Protein AF-A0A2V1KB84-F1 (afdb_monomer_lite)

Secondary structure (DSSP, 8-state):
--HHHHHHHHHHHHHTTTTEEEHHHHHHTT--HHHHHHHHHTTSEEEEETTEEEETTSPP-TTHHHHHHHHHHSTTS-HHHHHTTTTTS-EE-HHHHHHHTT-SS---S-EEEEESS-----STTEEEEE----TTTEEEETTEEEE-HHHHHHHHHHHH--HHHHHHHHHHHHHHS---HHHHHHHHGGGGGGGTS-TT-HHHHHHHHHHHTT-SHHHHHHHHHH-HHHHHHHHHHHHHHHHTSPPPHHHHHHHHHS---TTTHHHHHHHHHHHHHHHHHHHHHHHHHHHHHTT-HHHHHHHT-HHHHHHHHHHHHHHHSPPPPPPPPP----------------

InterPro domains:
  IPR025159 AbiEi antitoxin, N-terminal domain [PF13338] (9-53)

Organism: NCBI:txid2175228

Sequence (346 aa):
MKAGDALRELTDITANQWGMVTTAQANALGITRLTLSRLAEAGQLERLAHGVYKDAGAPDNEFDGLRAAWLGTEPKRLAEDRISDAAGGVVVASTSAASLNGVGDSWTGRHEFVAPTRRQSQQEGIRFRQRKLTDRDVTIIHGLPAMRIERTLADLLEDLGDQSLVADALGATMKKYSIDVDRLSELLSPLAKRSGFEKNDGAALLDRLAEIAGLDLGSVARRITANPVLGAWVAAEYLKNILSTEPSEGFRKIMAEIKLPTPAITDEVAEAVQRALRPHFDAISKMRPSAESLGLTQSFTDVLNPQVLANLSQQWTKNMTYPSAPEAQPEGTSRTSSEEDHDASE

Foldseek 3Di:
DDLVVLVVLCCVQCVQQQQKAFQLRSVVVVRHPVSVVVCVVVQQWPDLFVRMIGGSPGDDDPCPNLSRVQCVQPRNDGLVVCVVVLQQAKAFAAPRLLVLLVFADPPPAAGEIEHCDDDDDPDPRYDYDHDRGDPQQWDAGPSGTYGDLLNRLLRNCVPVVDLLRSLRRVLVDVVPDDDPPVSSLQSCQCVQVVNPHDRRRSVVSVLVSCVSNLNHPVSVVVVLVVDLVNVVVVVLVVVVVVVVDDPDPVVVVVVVVPPDPPPPVLVVVLVVVCVVCVVSVVVLVVCVVVCVVVVNPPVSDVSVPPVVVVVVSVVVVVVVDDDDDDDDDDDDDDDDDDDDDDDDDD

pLDDT: mean 72.81, std 24.61, range [28.95, 97.81]

Structure (mmCIF, N/CA/C/O backbone):
data_AF-A0A2V1KB84-F1
#
_entry.id   AF-A0A2V1KB84-F1
#
loop_
_atom_site.group_PDB
_atom_site.id
_atom_site.type_symbol
_atom_site.label_atom_id
_atom_site.label_alt_id
_atom_site.label_comp_id
_atom_site.label_asym_id
_atom_site.label_entity_id
_atom_site.label_seq_id
_atom_site.pdbx_PDB_ins_code
_atom_site.Cartn_x
_atom_site.Cartn_y
_atom_site.Cartn_z
_atom_site.occupancy
_atom_site.B_iso_or_equiv
_atom_site.auth_seq_id
_atom_site.auth_comp_id
_atom_site.auth_asym_id
_atom_site.auth_atom_id
_atom_site.pdbx_PDB_model_num
ATOM 1 N N . MET A 1 1 ? -20.644 -2.547 32.187 1.00 74.31 1 MET A N 1
ATOM 2 C CA . MET A 1 1 ? -19.857 -3.708 31.719 1.00 74.31 1 MET A CA 1
ATOM 3 C C . MET A 1 1 ? -18.534 -3.740 32.476 1.00 74.31 1 MET A C 1
ATOM 5 O O . MET A 1 1 ? -17.985 -2.663 32.699 1.00 74.31 1 MET A O 1
ATOM 9 N N . LYS A 1 2 ? -18.062 -4.911 32.931 1.00 84.94 2 LYS A N 1
ATOM 10 C CA . LYS A 1 2 ? -16.736 -5.051 33.567 1.00 84.94 2 LYS A CA 1
ATOM 11 C C . LYS A 1 2 ? -15.641 -5.123 32.490 1.00 84.94 2 LYS A C 1
ATOM 13 O O . LYS A 1 2 ? -15.933 -5.461 31.349 1.00 84.94 2 LYS A O 1
ATOM 18 N N . ALA A 1 3 ? -14.395 -4.815 32.853 1.00 82.25 3 ALA A N 1
ATOM 19 C CA . ALA A 1 3 ? -13.266 -4.769 31.915 1.00 82.25 3 ALA A CA 1
ATOM 20 C C . ALA A 1 3 ? -13.010 -6.114 31.205 1.00 82.25 3 ALA A C 1
ATOM 22 O O . ALA A 1 3 ? -12.885 -6.143 29.986 1.00 82.25 3 ALA A O 1
ATOM 23 N N . GLY A 1 4 ? -13.017 -7.226 31.950 1.00 84.25 4 GLY A N 1
ATOM 24 C CA . GLY A 1 4 ? -12.822 -8.565 31.377 1.00 84.25 4 GLY A CA 1
ATOM 25 C C . GLY A 1 4 ? -13.928 -8.981 30.402 1.00 84.25 4 GLY A C 1
ATOM 26 O O . GLY A 1 4 ? -13.632 -9.559 29.362 1.00 84.25 4 GLY A O 1
ATOM 27 N N . ASP A 1 5 ? -15.184 -8.621 30.691 1.00 89.81 5 ASP A N 1
ATOM 28 C CA . ASP A 1 5 ? -16.303 -8.887 29.779 1.00 89.81 5 ASP A CA 1
ATOM 29 C C . ASP A 1 5 ? -16.131 -8.103 28.474 1.00 89.81 5 ASP A C 1
ATOM 31 O O . ASP A 1 5 ? -16.295 -8.664 27.400 1.00 89.81 5 ASP A O 1
ATOM 35 N N . ALA A 1 6 ? -15.730 -6.829 28.562 1.00 89.88 6 ALA A N 1
ATOM 36 C CA . ALA A 1 6 ? -15.486 -5.998 27.386 1.00 89.88 6 ALA A CA 1
ATOM 37 C C . ALA A 1 6 ? -14.367 -6.566 26.498 1.00 89.88 6 ALA A C 1
ATOM 39 O O . ALA A 1 6 ? -14.541 -6.638 25.289 1.00 89.88 6 ALA A O 1
ATOM 40 N N . LEU A 1 7 ? -13.243 -7.005 27.077 1.00 90.38 7 LEU A N 1
ATOM 41 C CA . LEU A 1 7 ? -12.146 -7.613 26.311 1.00 90.38 7 LEU A CA 1
ATOM 42 C C . LEU A 1 7 ? -12.572 -8.914 25.618 1.00 90.38 7 LEU A C 1
ATOM 44 O O . LEU A 1 7 ? -12.220 -9.135 24.460 1.00 90.38 7 LEU A O 1
ATOM 48 N N . ARG A 1 8 ? -13.380 -9.742 26.291 1.00 91.75 8 ARG A N 1
ATOM 49 C CA . ARG A 1 8 ? -13.914 -10.978 25.705 1.00 91.75 8 ARG A CA 1
ATOM 50 C C . ARG A 1 8 ? -14.813 -10.688 24.502 1.00 91.75 8 ARG A C 1
ATOM 52 O O . ARG A 1 8 ? -14.658 -11.332 23.477 1.00 91.75 8 ARG A O 1
ATOM 59 N N . GLU A 1 9 ? -15.700 -9.699 24.602 1.00 93.44 9 GLU A N 1
ATOM 60 C CA . GLU A 1 9 ? -16.566 -9.293 23.483 1.00 93.44 9 GLU A CA 1
ATOM 61 C C . GLU A 1 9 ? -15.766 -8.681 22.314 1.00 93.44 9 GLU A C 1
ATOM 63 O O . GLU A 1 9 ? -16.141 -8.836 21.157 1.00 93.44 9 GLU A O 1
ATOM 68 N N . LEU A 1 10 ? -14.635 -8.016 22.581 1.00 94.19 10 LEU A N 1
ATOM 69 C CA . LEU A 1 10 ? -13.766 -7.482 21.523 1.00 94.19 10 LEU A CA 1
ATOM 70 C C . LEU A 1 10 ? -12.973 -8.564 20.776 1.00 94.19 10 LEU A C 1
ATOM 72 O O . LEU A 1 10 ? -12.553 -8.307 19.648 1.00 94.19 10 LEU A O 1
ATOM 76 N N . THR A 1 11 ? -12.779 -9.741 21.380 1.00 92.88 11 THR A N 1
ATOM 77 C CA . THR A 1 11 ? -11.859 -10.783 20.891 1.00 92.88 11 THR A CA 1
ATOM 78 C C . THR A 1 11 ? -12.190 -11.236 19.468 1.00 92.88 11 THR A C 1
ATOM 80 O O . THR A 1 11 ? -11.286 -11.382 18.648 1.00 92.88 11 THR A O 1
ATOM 83 N N . ASP A 1 12 ? -13.474 -11.387 19.134 1.00 88.75 12 ASP A N 1
ATOM 84 C CA . ASP A 1 12 ? -13.894 -11.843 17.803 1.00 88.75 12 ASP A CA 1
ATOM 85 C C . ASP A 1 12 ? -13.521 -10.837 16.699 1.00 88.75 12 ASP A C 1
ATOM 87 O O . ASP A 1 12 ? -13.116 -11.218 15.598 1.00 88.75 12 ASP A O 1
ATOM 91 N N . ILE A 1 13 ? -13.611 -9.534 16.993 1.00 94.00 13 ILE A N 1
ATOM 92 C CA . ILE A 1 13 ? -13.230 -8.477 16.046 1.00 94.00 13 ILE A CA 1
ATOM 93 C C . ILE A 1 13 ? -11.710 -8.354 15.977 1.00 94.00 13 ILE A C 1
ATOM 95 O O . ILE A 1 13 ? -11.144 -8.292 14.885 1.00 94.00 13 ILE A O 1
ATOM 99 N N . THR A 1 14 ? -11.036 -8.312 17.128 1.00 93.69 14 THR A N 1
ATOM 100 C CA . THR A 1 14 ? -9.587 -8.096 17.177 1.00 93.69 14 THR A CA 1
ATOM 101 C C . THR A 1 14 ? -8.826 -9.261 16.545 1.00 93.69 14 THR A C 1
ATOM 103 O O . THR A 1 14 ? -7.867 -9.013 15.813 1.00 93.69 14 THR A O 1
ATOM 106 N N . ALA A 1 15 ? -9.286 -10.505 16.710 1.00 90.19 15 ALA A N 1
ATOM 107 C CA . ALA A 1 15 ? -8.688 -11.685 16.079 1.00 90.19 15 ALA A CA 1
ATOM 108 C C . ALA A 1 15 ? -8.637 -11.585 14.543 1.00 90.19 15 ALA A C 1
ATOM 110 O O . ALA A 1 15 ? -7.656 -12.003 13.930 1.00 90.19 15 ALA A O 1
ATOM 111 N N . ASN A 1 16 ? -9.649 -10.967 13.928 1.00 90.00 16 ASN A N 1
ATOM 112 C CA . ASN A 1 16 ? -9.758 -10.823 12.473 1.00 90.00 16 ASN A CA 1
ATOM 113 C C . ASN A 1 16 ? -9.197 -9.491 11.937 1.00 90.00 16 ASN A C 1
ATOM 115 O O . ASN A 1 16 ? -9.209 -9.249 10.732 1.00 90.00 16 ASN A O 1
ATOM 119 N N . GLN A 1 17 ? -8.700 -8.609 12.812 1.00 94.50 17 GLN A N 1
ATOM 120 C CA . GLN A 1 17 ? -8.230 -7.266 12.447 1.00 94.50 17 GLN A CA 1
ATOM 121 C C . GLN A 1 17 ? -6.871 -6.923 13.072 1.00 94.50 17 GLN A C 1
ATOM 123 O O . GLN A 1 17 ? -6.668 -5.809 13.548 1.00 94.50 17 GLN A O 1
ATOM 128 N N . TRP A 1 18 ? -5.928 -7.869 13.084 1.00 95.25 18 TRP A N 1
ATOM 129 C CA . TRP A 1 18 ? -4.559 -7.649 13.594 1.00 95.25 18 TRP A CA 1
ATOM 130 C C . TRP A 1 18 ? -4.506 -7.187 15.058 1.00 95.25 18 TRP A C 1
ATOM 132 O O . TRP A 1 18 ? -3.672 -6.368 15.435 1.00 95.25 18 TRP A O 1
ATOM 142 N N . GLY A 1 19 ? -5.432 -7.666 15.885 1.00 95.94 19 GLY A N 1
ATOM 143 C CA . GLY A 1 19 ? -5.571 -7.221 17.268 1.00 95.94 19 GLY A CA 1
ATOM 144 C C . GLY A 1 19 ? -6.290 -5.879 17.416 1.00 95.94 19 GLY A C 1
ATOM 145 O O . GLY A 1 19 ? -6.364 -5.366 18.526 1.00 95.94 19 GLY A O 1
ATOM 146 N N . MET A 1 20 ? -6.815 -5.284 16.340 1.00 97.81 20 MET A N 1
ATOM 147 C CA . MET A 1 20 ? -7.350 -3.921 16.352 1.00 97.81 20 MET A CA 1
ATOM 148 C C . MET A 1 20 ? -8.876 -3.862 16.323 1.00 97.81 20 MET A C 1
ATOM 150 O O . MET A 1 20 ? -9.559 -4.676 15.706 1.00 97.81 20 MET A O 1
ATOM 154 N N . VAL A 1 21 ? -9.423 -2.817 16.931 1.00 97.69 21 VAL A N 1
ATOM 155 C CA . VAL A 1 21 ? -10.850 -2.505 16.908 1.00 97.69 21 VAL A CA 1
ATOM 156 C C . VAL A 1 21 ? -11.065 -0.999 16.860 1.00 97.69 21 VAL A C 1
ATOM 158 O O . VAL A 1 21 ? -10.343 -0.214 17.484 1.00 97.69 21 VAL A O 1
ATOM 161 N N . THR A 1 22 ? -12.077 -0.562 16.115 1.00 97.62 22 THR A N 1
ATOM 162 C CA . THR A 1 22 ? -12.467 0.849 16.113 1.00 97.62 22 THR A CA 1
ATOM 163 C C . THR A 1 22 ? -13.474 1.147 17.223 1.00 97.62 22 THR A C 1
ATOM 165 O O . THR A 1 22 ? -14.243 0.297 17.668 1.00 97.62 22 THR A O 1
ATOM 168 N N . THR A 1 23 ? -13.558 2.413 17.626 1.00 97.31 23 THR A N 1
ATOM 169 C CA . THR A 1 23 ? -14.580 2.877 18.575 1.00 97.31 23 THR A CA 1
ATOM 170 C C . THR A 1 23 ? -15.994 2.637 18.043 1.00 97.31 23 THR A C 1
ATOM 172 O O . THR A 1 23 ? -16.905 2.375 18.820 1.00 97.31 23 THR A O 1
ATOM 175 N N . ALA A 1 24 ? -16.201 2.720 16.725 1.00 96.94 24 ALA A N 1
ATOM 176 C CA . ALA A 1 24 ? -17.514 2.494 16.127 1.00 96.94 24 ALA A CA 1
ATOM 177 C C . ALA A 1 24 ? -17.910 1.008 16.151 1.00 96.94 24 ALA A C 1
ATOM 179 O O . ALA A 1 24 ? -19.063 0.709 16.453 1.00 96.94 24 ALA A O 1
ATOM 180 N N . GLN A 1 25 ? -16.959 0.104 15.903 1.00 97.12 25 GLN A N 1
ATOM 181 C CA . GLN A 1 25 ? -17.144 -1.344 16.031 1.00 97.12 25 GLN A CA 1
ATOM 182 C C . GLN A 1 25 ? -17.414 -1.743 17.488 1.00 97.12 25 GLN A C 1
ATOM 184 O O . GLN A 1 25 ? -18.402 -2.411 17.771 1.00 97.12 25 GLN A O 1
ATOM 189 N N . ALA A 1 26 ? -16.612 -1.247 18.434 1.00 96.69 26 ALA A N 1
ATOM 190 C CA . ALA A 1 26 ? -16.817 -1.498 19.860 1.00 96.69 26 ALA A CA 1
ATOM 191 C C . ALA A 1 26 ? -18.187 -0.992 20.352 1.00 96.69 26 ALA A C 1
ATOM 193 O O . ALA A 1 26 ? -18.898 -1.699 21.066 1.00 96.69 26 ALA A O 1
ATOM 194 N N . ASN A 1 27 ? -18.605 0.205 19.922 1.00 96.88 27 ASN A N 1
ATOM 195 C CA . ASN A 1 27 ? -19.925 0.740 20.262 1.00 96.88 27 ASN A CA 1
ATOM 196 C C . ASN A 1 27 ? -21.068 -0.142 19.729 1.00 96.88 27 ASN A C 1
ATOM 198 O O . ASN A 1 27 ? -22.099 -0.234 20.393 1.00 96.88 27 ASN A O 1
ATOM 202 N N . ALA A 1 28 ? -20.906 -0.796 18.570 1.00 95.69 28 ALA A N 1
ATOM 203 C CA . ALA A 1 28 ? -21.901 -1.737 18.045 1.00 95.69 28 ALA A CA 1
ATOM 204 C C . ALA A 1 28 ? -22.066 -2.985 18.935 1.00 95.69 28 ALA A C 1
ATOM 206 O O . ALA A 1 28 ? -23.151 -3.556 18.973 1.00 95.69 28 ALA A O 1
ATOM 207 N N . LEU A 1 29 ? -21.040 -3.339 19.716 1.00 94.62 29 LEU A N 1
ATOM 208 C CA . LEU A 1 29 ? -21.080 -4.376 20.759 1.00 94.62 29 LEU A CA 1
ATOM 209 C C . LEU A 1 29 ? -21.521 -3.836 22.138 1.00 94.62 29 LEU A C 1
ATOM 211 O O . LEU A 1 29 ? -21.416 -4.519 23.153 1.00 94.62 29 LEU A O 1
ATOM 215 N N . GLY A 1 30 ? -21.976 -2.580 22.219 1.00 95.44 30 GLY A N 1
ATOM 216 C CA . GLY A 1 30 ? -22.361 -1.937 23.480 1.00 95.44 30 GLY A CA 1
ATOM 217 C C . GLY A 1 30 ? -21.181 -1.492 24.357 1.00 95.44 30 GLY A C 1
ATOM 218 O O . GLY A 1 30 ? -21.378 -1.087 25.507 1.00 95.44 30 GLY A O 1
ATOM 219 N N . ILE A 1 31 ? -19.952 -1.526 23.835 1.00 96.44 31 ILE A N 1
ATOM 220 C CA . ILE A 1 31 ? -18.746 -1.094 24.547 1.00 96.44 31 ILE A CA 1
ATOM 221 C C . ILE A 1 31 ? -18.523 0.392 24.294 1.00 96.44 31 ILE A C 1
ATOM 223 O O . ILE A 1 31 ? -18.172 0.818 23.198 1.00 96.44 31 ILE A O 1
ATOM 227 N N . THR A 1 32 ? -18.711 1.195 25.340 1.00 96.00 32 THR A N 1
ATOM 228 C CA . THR A 1 32 ? -18.614 2.654 25.234 1.00 96.00 32 THR A CA 1
ATOM 229 C C . THR A 1 32 ? -17.177 3.139 25.027 1.00 96.00 32 THR A C 1
ATOM 231 O O . THR A 1 32 ? -16.217 2.537 25.513 1.00 96.00 32 THR A O 1
ATOM 234 N N . ARG A 1 33 ? -17.026 4.327 24.426 1.00 95.38 33 ARG A N 1
ATOM 235 C CA . ARG A 1 33 ? -15.735 5.036 24.333 1.00 95.38 33 ARG A CA 1
ATOM 236 C C . ARG A 1 33 ? -15.050 5.237 25.694 1.00 95.38 33 ARG A C 1
ATOM 238 O O . ARG A 1 33 ? -13.827 5.175 25.766 1.00 95.38 33 ARG A O 1
ATOM 245 N N . LEU A 1 34 ? -15.818 5.457 26.766 1.00 95.50 34 LEU A N 1
ATOM 246 C CA . LEU A 1 34 ? -15.276 5.572 28.125 1.00 95.50 34 LEU A CA 1
ATOM 247 C C . LEU A 1 34 ? -14.656 4.249 28.593 1.00 95.50 34 LEU A C 1
ATOM 249 O O . LEU A 1 34 ? -13.591 4.256 29.202 1.00 95.50 34 LEU A O 1
ATOM 253 N N . THR A 1 35 ? -15.299 3.119 28.286 1.00 96.69 35 THR A N 1
ATOM 254 C CA . THR A 1 35 ? -14.754 1.788 28.579 1.00 96.69 35 THR A CA 1
ATOM 255 C C . THR A 1 35 ? -13.438 1.566 27.835 1.00 96.69 35 THR A C 1
ATOM 257 O O . THR A 1 35 ? -12.467 1.173 28.468 1.00 96.69 35 THR A O 1
ATOM 260 N N . LEU A 1 36 ? -13.370 1.892 26.538 1.00 96.69 36 LEU A N 1
ATOM 261 C CA . LEU A 1 36 ? -12.124 1.796 25.763 1.00 96.69 36 LEU A CA 1
ATOM 262 C C . LEU A 1 36 ? -11.004 2.675 26.339 1.00 96.69 36 LEU A C 1
ATOM 264 O O . LEU A 1 36 ? -9.873 2.216 26.443 1.00 96.69 36 L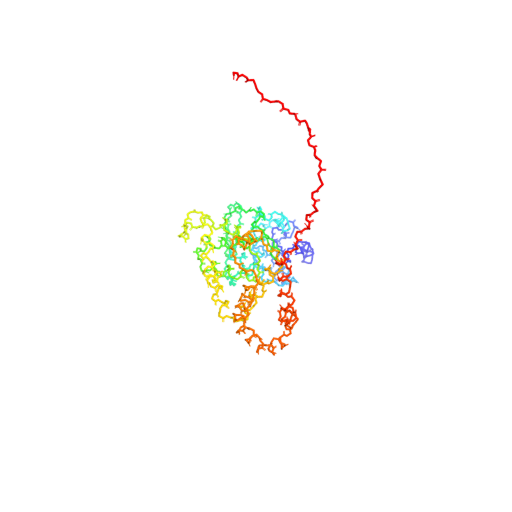EU A O 1
ATOM 268 N N . SER A 1 37 ? -11.313 3.914 26.751 1.00 96.00 37 SER A N 1
ATOM 269 C CA . SER A 1 37 ? -10.331 4.803 27.399 1.00 96.00 37 SER A CA 1
ATOM 270 C C . SER A 1 37 ? -9.769 4.181 28.672 1.00 96.00 37 SER A C 1
ATOM 272 O O . SER A 1 37 ? -8.560 4.138 28.844 1.00 96.00 37 SER A O 1
ATOM 274 N N . ARG A 1 38 ? -10.635 3.625 29.527 1.00 95.75 38 ARG A N 1
ATOM 275 C CA . ARG A 1 38 ? -10.216 2.975 30.777 1.00 95.75 38 ARG A CA 1
ATOM 276 C C . ARG A 1 38 ? -9.373 1.727 30.538 1.00 95.75 38 ARG A C 1
ATOM 278 O O . ARG A 1 38 ? -8.411 1.511 31.262 1.00 95.75 38 ARG A O 1
ATOM 285 N N . LEU A 1 39 ? -9.727 0.911 29.543 1.00 96.44 39 LEU A N 1
ATOM 286 C CA . LEU A 1 39 ? -8.920 -0.250 29.153 1.00 96.44 39 LEU A CA 1
ATOM 287 C C . LEU A 1 39 ? -7.539 0.185 28.646 1.00 96.44 39 LEU A C 1
ATOM 289 O O . LEU A 1 39 ? -6.545 -0.464 28.962 1.00 96.44 39 LEU A O 1
ATOM 293 N N . ALA A 1 40 ? -7.471 1.301 27.915 1.00 96.88 40 ALA A N 1
ATOM 294 C CA . ALA A 1 40 ? -6.207 1.853 27.447 1.00 96.88 40 ALA A CA 1
ATOM 295 C C . ALA A 1 40 ? -5.355 2.449 28.578 1.00 96.88 40 ALA A C 1
ATOM 297 O O . ALA A 1 40 ? -4.164 2.175 28.667 1.00 96.88 40 ALA A O 1
ATOM 298 N N . GLU A 1 41 ? -5.966 3.200 29.497 1.00 96.50 41 GLU A N 1
ATOM 299 C CA . GLU A 1 41 ? -5.309 3.715 30.708 1.00 96.50 41 GLU A CA 1
ATOM 300 C C . GLU A 1 41 ? -4.787 2.584 31.607 1.00 96.50 41 GLU A C 1
ATOM 302 O O . GLU A 1 41 ? -3.745 2.725 32.242 1.00 96.50 41 GLU A O 1
ATOM 307 N N . ALA A 1 42 ? -5.486 1.445 31.634 1.00 95.94 42 ALA A N 1
ATOM 308 C CA . ALA A 1 42 ? -5.065 0.240 32.342 1.00 95.94 42 ALA A CA 1
ATOM 309 C C . ALA A 1 42 ? -4.008 -0.593 31.586 1.00 95.94 42 ALA A C 1
ATOM 311 O O . ALA A 1 42 ? -3.622 -1.653 32.076 1.00 95.94 42 ALA A O 1
ATOM 312 N N . GLY A 1 43 ? -3.562 -0.157 30.401 1.00 95.81 43 GLY A N 1
ATOM 313 C CA . GLY A 1 43 ? -2.558 -0.850 29.587 1.00 95.81 43 GLY A CA 1
ATOM 314 C C . GLY A 1 43 ? -3.048 -2.141 28.925 1.00 95.81 43 GLY A C 1
ATOM 315 O O . GLY A 1 43 ? -2.235 -2.917 28.440 1.00 95.81 43 GLY A O 1
ATOM 316 N N . GLN A 1 44 ? -4.360 -2.396 28.912 1.00 96.44 44 GLN A N 1
ATOM 317 C CA . GLN A 1 44 ? -4.944 -3.571 28.252 1.00 96.44 44 GLN A CA 1
ATOM 318 C C . GLN A 1 44 ? -5.189 -3.326 26.760 1.00 96.44 44 GLN A C 1
ATOM 320 O O . GLN A 1 44 ? -5.225 -4.267 25.975 1.00 96.44 44 GLN A O 1
ATOM 325 N N . LEU A 1 45 ? -5.362 -2.062 26.372 1.00 97.00 45 LEU A N 1
ATOM 326 C CA . LEU A 1 45 ? -5.426 -1.631 24.982 1.00 97.00 45 LEU A CA 1
ATOM 327 C C . LEU A 1 45 ? -4.384 -0.540 24.730 1.00 97.00 45 LEU A C 1
ATOM 329 O O . LEU A 1 45 ? -4.121 0.300 25.583 1.00 97.00 45 LEU A O 1
ATOM 333 N N . GLU A 1 46 ? -3.862 -0.486 23.521 1.00 96.75 46 GLU A N 1
ATOM 334 C CA . GLU A 1 46 ? -3.044 0.609 23.028 1.00 96.75 46 GLU A CA 1
ATOM 335 C C . GLU A 1 46 ? -3.856 1.453 22.043 1.00 96.75 46 GLU A C 1
ATOM 337 O O . GLU A 1 46 ? -4.605 0.930 21.218 1.00 96.75 46 GLU A O 1
ATOM 342 N N . ARG A 1 47 ? -3.734 2.781 22.100 1.00 95.75 47 ARG A N 1
ATOM 343 C CA . ARG A 1 47 ? -4.408 3.672 21.148 1.00 95.75 47 ARG A CA 1
ATOM 344 C C . ARG A 1 47 ? -3.469 4.044 20.001 1.00 95.75 47 ARG A C 1
ATOM 346 O O . ARG A 1 47 ? -2.717 5.004 20.124 1.00 95.75 47 ARG A O 1
ATOM 353 N N . LEU A 1 48 ? -3.597 3.354 18.868 1.00 92.94 48 LEU A N 1
ATOM 354 C CA . LEU A 1 48 ? -2.745 3.565 17.687 1.00 92.94 48 LEU A CA 1
ATOM 355 C C . LEU A 1 48 ? -3.112 4.803 16.861 1.00 92.94 48 LEU A C 1
ATOM 357 O O . LEU A 1 48 ? -2.247 5.487 16.325 1.00 92.94 48 LEU A O 1
ATOM 361 N N . ALA A 1 49 ? -4.406 5.094 16.728 1.00 90.19 49 ALA A N 1
ATOM 362 C CA . ALA A 1 49 ? -4.891 6.216 15.929 1.00 90.19 49 ALA A CA 1
ATOM 363 C C . ALA A 1 49 ? -6.171 6.805 16.527 1.00 90.19 49 ALA A C 1
ATOM 365 O O . ALA A 1 49 ? -6.710 6.331 17.535 1.00 90.19 49 ALA A O 1
ATOM 366 N N . HIS A 1 50 ? -6.695 7.868 15.913 1.00 89.12 50 HIS A N 1
ATOM 367 C CA . HIS A 1 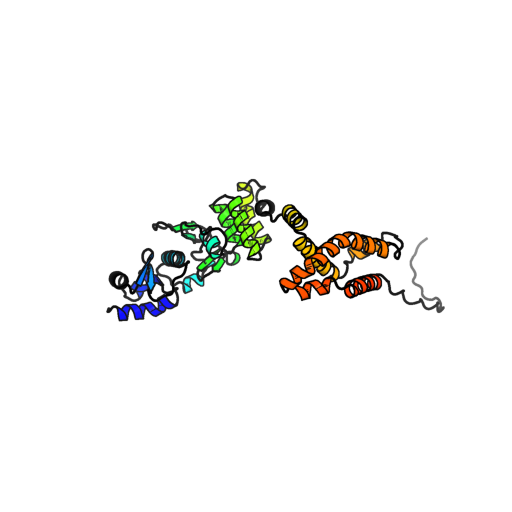50 ? -7.948 8.438 16.382 1.00 89.12 50 HIS A CA 1
ATOM 368 C C . HIS A 1 50 ? -9.103 7.442 16.227 1.00 89.12 50 HIS A C 1
ATOM 370 O O . HIS A 1 50 ? -9.587 7.184 15.129 1.00 89.12 50 HIS A O 1
ATOM 376 N N . GLY A 1 51 ? -9.563 6.924 17.367 1.00 93.25 51 GLY A N 1
ATOM 377 C CA . GLY A 1 51 ? -10.688 6.001 17.438 1.00 93.25 51 GLY A CA 1
ATOM 378 C C . GLY A 1 51 ? -10.338 4.557 17.086 1.00 93.25 51 GLY A C 1
ATOM 379 O O . GLY A 1 51 ? -11.268 3.776 16.913 1.00 93.25 51 GLY A O 1
ATOM 380 N N . VAL A 1 52 ? -9.053 4.199 17.004 1.00 96.44 52 VAL A N 1
ATOM 381 C CA . VAL A 1 52 ? -8.588 2.825 16.766 1.00 96.44 52 VAL A CA 1
ATOM 382 C C . VAL A 1 52 ? -7.701 2.389 17.924 1.00 96.44 52 VAL A C 1
ATOM 384 O O . VAL A 1 52 ? -6.786 3.116 18.317 1.00 96.44 52 VAL A O 1
ATOM 387 N N . TYR A 1 53 ? -8.012 1.217 18.467 1.00 97.69 53 TYR A N 1
ATOM 388 C CA . TYR A 1 53 ? -7.331 0.605 19.597 1.00 97.69 53 TYR A CA 1
ATOM 389 C C . TYR A 1 53 ? -6.798 -0.765 19.184 1.00 97.69 53 TYR A C 1
ATOM 391 O O . TYR A 1 53 ? -7.450 -1.448 18.398 1.00 97.69 53 TYR A O 1
ATOM 399 N N . LYS A 1 54 ? -5.645 -1.157 19.715 1.00 97.69 54 LYS A N 1
ATOM 400 C CA . LYS A 1 54 ? -5.024 -2.470 19.545 1.00 97.69 54 LYS A CA 1
ATOM 401 C C . LYS A 1 54 ? -4.986 -3.176 20.896 1.00 97.69 54 LYS A C 1
ATOM 403 O O . LYS A 1 54 ? -4.780 -2.529 21.916 1.00 97.69 54 LYS A O 1
ATOM 408 N N . ASP A 1 55 ? -5.219 -4.477 20.914 1.00 96.38 55 ASP A N 1
ATOM 409 C CA . ASP A 1 55 ? -4.967 -5.315 22.083 1.00 96.38 55 ASP A CA 1
ATOM 410 C C . ASP A 1 55 ? -3.476 -5.269 22.440 1.00 96.38 55 ASP A C 1
ATOM 412 O O . ASP A 1 55 ? -2.631 -5.566 21.597 1.00 96.38 55 ASP A O 1
ATOM 416 N N . ALA A 1 56 ? -3.151 -4.901 23.681 1.00 94.00 56 ALA A N 1
ATOM 417 C CA . ALA A 1 56 ? -1.766 -4.828 24.145 1.00 94.00 56 ALA A CA 1
ATOM 418 C C . ALA A 1 56 ? -1.066 -6.202 24.164 1.00 94.00 56 ALA A C 1
ATOM 420 O O . ALA A 1 56 ? 0.160 -6.270 24.200 1.00 94.00 56 ALA A O 1
ATOM 421 N N . GLY A 1 57 ? -1.829 -7.301 24.142 1.00 91.62 57 GLY A N 1
ATOM 422 C CA . GLY A 1 57 ? -1.300 -8.656 23.992 1.00 91.62 57 GLY A CA 1
ATOM 423 C C . GLY A 1 57 ? -1.015 -9.070 22.543 1.00 91.62 57 GLY A C 1
ATOM 424 O O . GLY A 1 57 ? -0.414 -10.124 22.326 1.00 91.62 57 GLY A O 1
ATOM 425 N N . ALA A 1 58 ? -1.440 -8.285 21.547 1.00 92.69 58 ALA A N 1
ATOM 426 C CA . ALA A 1 58 ? -1.215 -8.602 20.141 1.00 92.69 58 ALA A CA 1
ATOM 427 C C . ALA A 1 58 ? 0.223 -8.243 19.711 1.00 92.69 58 ALA A C 1
ATOM 429 O O . ALA A 1 58 ? 0.711 -7.172 20.068 1.00 92.69 58 ALA A O 1
ATOM 430 N N . PRO A 1 59 ? 0.899 -9.083 18.900 1.00 91.19 59 PRO A N 1
ATOM 431 C CA . PRO A 1 59 ? 2.260 -8.808 18.438 1.00 91.19 59 PRO A CA 1
ATOM 432 C C . PRO A 1 59 ? 2.392 -7.470 17.703 1.00 91.19 59 PRO A C 1
ATOM 434 O O . PRO A 1 59 ? 1.499 -7.074 16.951 1.00 91.19 59 PRO A O 1
ATOM 437 N N . ASP A 1 60 ? 3.525 -6.794 17.878 1.00 90.94 60 ASP A N 1
ATOM 438 C CA . ASP A 1 60 ? 3.850 -5.569 17.144 1.00 90.94 60 ASP A CA 1
ATOM 439 C C . ASP A 1 60 ? 4.218 -5.836 15.690 1.00 90.94 60 ASP A C 1
ATOM 441 O O . ASP A 1 60 ? 4.847 -6.841 15.346 1.00 90.94 60 ASP A O 1
ATOM 445 N N . ASN A 1 61 ? 3.811 -4.912 14.821 1.00 91.88 61 ASN A N 1
ATOM 446 C CA . ASN A 1 61 ? 4.126 -4.954 13.406 1.00 91.88 61 ASN A CA 1
ATOM 447 C C . ASN A 1 61 ? 4.423 -3.550 12.865 1.00 91.88 61 ASN A C 1
ATOM 449 O O . ASN A 1 61 ? 3.761 -2.575 13.215 1.00 91.88 61 ASN A O 1
ATOM 453 N N . GLU A 1 62 ? 5.386 -3.454 11.949 1.00 89.00 62 GLU A N 1
ATOM 454 C CA . GLU A 1 62 ? 5.783 -2.182 11.332 1.00 89.00 62 GLU A CA 1
ATOM 455 C C . GLU A 1 62 ? 4.631 -1.468 10.598 1.00 89.00 62 GLU A C 1
ATOM 457 O O . GLU A 1 62 ? 4.618 -0.241 10.503 1.00 89.00 62 GLU A O 1
ATOM 462 N N . PHE A 1 63 ? 3.619 -2.211 10.133 1.00 91.25 63 PHE A N 1
ATOM 463 C CA . PHE A 1 63 ? 2.461 -1.664 9.425 1.00 91.25 63 PHE A CA 1
ATOM 464 C C . PHE A 1 63 ? 1.287 -1.305 10.341 1.00 91.25 63 PHE A C 1
ATOM 466 O O . PHE A 1 63 ? 0.222 -0.943 9.834 1.00 91.25 63 PHE A O 1
ATOM 473 N N . ASP A 1 64 ? 1.434 -1.381 11.666 1.00 93.31 64 ASP A N 1
ATOM 474 C CA . ASP A 1 64 ? 0.317 -1.158 12.589 1.00 93.31 64 ASP A CA 1
ATOM 475 C C . ASP A 1 64 ? -0.268 0.255 12.482 1.00 93.31 64 ASP A C 1
ATOM 477 O O . ASP A 1 64 ? -1.490 0.417 12.463 1.00 93.31 64 ASP A O 1
ATOM 481 N N . GLY A 1 65 ? 0.579 1.272 12.291 1.00 92.31 65 GLY A N 1
ATOM 482 C CA . GLY A 1 65 ? 0.121 2.640 12.027 1.00 92.31 65 GLY A CA 1
ATOM 483 C C . GLY A 1 65 ? -0.717 2.742 10.747 1.00 92.31 65 GLY A C 1
ATOM 484 O O . GLY A 1 65 ? -1.811 3.312 10.754 1.00 92.31 65 GLY A O 1
ATOM 485 N N . LEU A 1 66 ? -0.262 2.103 9.663 1.00 93.62 66 LEU A N 1
ATOM 486 C CA . LEU A 1 66 ? -0.961 2.104 8.376 1.00 93.62 66 LEU A CA 1
ATOM 487 C C . LEU A 1 66 ? -2.282 1.324 8.441 1.00 93.62 66 LEU A C 1
ATOM 489 O O . LEU A 1 66 ? -3.295 1.784 7.909 1.00 93.62 66 LEU A O 1
ATOM 493 N N . ARG A 1 67 ? -2.304 0.176 9.128 1.00 95.44 67 ARG A N 1
ATOM 494 C CA . ARG A 1 67 ? -3.521 -0.611 9.382 1.00 95.44 67 ARG A CA 1
ATOM 495 C C . ARG A 1 67 ? -4.527 0.174 10.205 1.00 95.44 67 ARG A C 1
ATOM 497 O O . ARG A 1 67 ? -5.698 0.230 9.833 1.00 95.44 67 ARG A O 1
ATOM 504 N N . ALA A 1 68 ? -4.077 0.835 11.269 1.00 95.06 68 ALA A N 1
ATOM 505 C CA . ALA A 1 68 ? -4.935 1.670 12.095 1.00 95.06 68 ALA A CA 1
ATOM 506 C C . ALA A 1 68 ? -5.514 2.846 11.294 1.00 95.06 68 ALA A C 1
ATOM 508 O O . ALA A 1 68 ? -6.718 3.106 11.357 1.00 95.06 68 ALA A O 1
ATOM 509 N N . ALA A 1 69 ? -4.694 3.511 10.476 1.00 94.25 69 ALA A N 1
ATOM 510 C CA . ALA A 1 69 ? -5.152 4.565 9.578 1.00 94.25 69 ALA A CA 1
ATOM 511 C C . ALA A 1 69 ? -6.188 4.041 8.571 1.00 94.25 69 ALA A C 1
ATOM 513 O O . ALA A 1 69 ? -7.253 4.641 8.419 1.00 94.25 69 ALA A O 1
ATOM 514 N N . TRP A 1 70 ? -5.929 2.887 7.946 1.00 95.56 70 TRP A N 1
ATOM 515 C CA . TRP A 1 70 ? -6.850 2.251 7.007 1.00 95.56 70 TRP A CA 1
ATOM 516 C C . TRP A 1 70 ? -8.174 1.856 7.679 1.00 95.56 70 TRP A C 1
ATOM 518 O O . TRP A 1 70 ? -9.245 2.142 7.134 1.00 95.56 70 TRP A O 1
ATOM 528 N N . LEU A 1 71 ? -8.149 1.275 8.884 1.00 95.38 71 LEU A N 1
ATOM 529 C CA . LEU A 1 71 ? -9.343 0.988 9.695 1.00 95.38 71 LEU A CA 1
ATOM 530 C C . LEU A 1 71 ? -10.143 2.260 10.004 1.00 95.38 71 LEU A C 1
ATOM 532 O O . LEU A 1 71 ? -11.366 2.273 9.856 1.00 95.38 71 LEU A O 1
ATOM 536 N N . GLY A 1 72 ? -9.453 3.354 10.329 1.00 93.06 72 GLY A N 1
ATOM 537 C CA . GLY A 1 72 ? -10.057 4.660 10.589 1.00 93.06 72 GLY A CA 1
ATOM 538 C C . GLY A 1 72 ? -10.809 5.270 9.401 1.00 93.06 72 GLY A C 1
ATOM 539 O O . GLY A 1 72 ? -11.669 6.125 9.610 1.00 93.06 72 GLY A O 1
ATOM 540 N N . THR A 1 73 ? -10.543 4.831 8.165 1.00 92.25 73 THR A N 1
ATOM 541 C CA . THR A 1 73 ? -11.204 5.381 6.964 1.00 92.25 73 THR A CA 1
ATOM 542 C C . THR A 1 73 ? -12.667 4.949 6.811 1.00 92.25 73 THR A C 1
ATOM 544 O O . THR A 1 73 ? -13.473 5.696 6.255 1.00 92.25 73 THR A O 1
ATOM 547 N N . GLU A 1 74 ? -13.030 3.768 7.321 1.00 92.25 74 GLU A N 1
ATOM 548 C CA . GLU A 1 74 ? -14.395 3.225 7.328 1.00 92.25 74 GLU A CA 1
ATOM 549 C C . GLU A 1 74 ? -14.657 2.521 8.663 1.00 92.25 74 GLU A C 1
ATOM 551 O O . GLU A 1 74 ? -14.805 1.300 8.710 1.00 92.25 74 GLU A O 1
ATOM 556 N N . PRO A 1 75 ? -14.742 3.272 9.776 1.00 94.00 75 PRO A N 1
ATOM 557 C CA . PRO A 1 75 ? -14.625 2.691 11.106 1.00 94.00 75 PRO A CA 1
ATOM 558 C C . PRO A 1 75 ? -15.790 1.768 11.472 1.00 94.00 75 PRO A C 1
ATOM 560 O O . PRO A 1 75 ? -15.683 1.034 12.440 1.00 94.00 75 PRO A O 1
ATOM 563 N N . LYS A 1 76 ? -16.909 1.798 10.740 1.00 95.25 76 LYS A N 1
ATOM 564 C CA . LYS A 1 76 ? -18.074 0.935 10.993 1.00 95.25 76 LYS A CA 1
ATOM 565 C C . LYS A 1 76 ? -17.994 -0.433 10.310 1.00 95.25 76 LYS A C 1
ATOM 567 O O . LYS A 1 76 ? -18.732 -1.319 10.716 1.00 95.25 76 LYS A O 1
ATOM 572 N N . ARG A 1 77 ? -17.171 -0.592 9.269 1.00 94.50 77 ARG A N 1
ATOM 573 C CA . ARG A 1 77 ? -17.057 -1.848 8.511 1.00 94.50 77 ARG A CA 1
ATOM 574 C C . ARG A 1 77 ? -15.881 -2.664 9.023 1.00 94.50 77 ARG A C 1
ATOM 576 O O . ARG A 1 77 ? -14.876 -2.080 9.429 1.00 94.50 77 ARG A O 1
ATOM 583 N N . LEU A 1 78 ? -16.009 -3.987 9.009 1.00 94.25 78 LEU A N 1
ATOM 584 C CA . LEU A 1 78 ? -14.915 -4.881 9.379 1.00 94.25 78 LEU A CA 1
ATOM 585 C C . LEU A 1 78 ? -13.856 -4.928 8.272 1.00 94.25 78 LEU A C 1
ATOM 587 O O . LEU A 1 78 ? -14.142 -4.613 7.115 1.00 94.25 78 LEU A O 1
ATOM 591 N N . ALA A 1 79 ? -12.621 -5.292 8.623 1.00 94.19 79 ALA A N 1
ATOM 592 C CA . ALA A 1 79 ? -11.536 -5.418 7.649 1.00 94.19 79 ALA A CA 1
ATOM 593 C C . ALA A 1 79 ? -11.868 -6.440 6.551 1.00 94.19 79 ALA A C 1
ATOM 595 O O . ALA A 1 79 ? -11.681 -6.139 5.376 1.00 94.19 79 ALA A O 1
ATOM 596 N N . GLU A 1 80 ? -12.415 -7.597 6.926 1.00 92.81 80 GLU A N 1
ATOM 597 C CA . GLU A 1 80 ? -12.790 -8.674 6.002 1.00 92.81 80 GLU A CA 1
ATOM 598 C C . GLU A 1 80 ? -13.786 -8.195 4.935 1.00 92.81 80 GLU A C 1
ATOM 600 O O . GLU A 1 80 ? -13.480 -8.259 3.745 1.00 92.81 80 GLU A O 1
ATOM 605 N N . ASP A 1 81 ? -14.896 -7.573 5.351 1.00 92.25 81 ASP A N 1
ATOM 606 C CA . ASP A 1 81 ? -15.917 -7.020 4.444 1.00 92.25 81 ASP A CA 1
ATOM 607 C C . ASP A 1 81 ? -15.353 -6.010 3.439 1.00 92.25 81 ASP A C 1
ATOM 609 O O . ASP A 1 81 ? -15.925 -5.767 2.375 1.00 92.25 81 ASP A O 1
ATOM 613 N N . ARG A 1 82 ? -14.278 -5.321 3.825 1.00 93.75 82 ARG A N 1
ATOM 614 C CA . ARG A 1 82 ? -13.620 -4.305 3.003 1.00 93.75 82 ARG A CA 1
ATOM 615 C C . ARG A 1 82 ? -12.598 -4.928 2.060 1.00 93.75 82 ARG A C 1
ATOM 617 O O . ARG A 1 82 ? -12.435 -4.431 0.954 1.00 93.75 82 ARG A O 1
ATOM 624 N N . ILE A 1 83 ? -11.918 -5.989 2.489 1.00 93.62 83 ILE A N 1
ATOM 625 C CA . ILE A 1 83 ? -10.956 -6.739 1.676 1.00 93.62 83 ILE A CA 1
ATOM 626 C C . ILE A 1 83 ? -11.678 -7.490 0.552 1.00 93.62 83 ILE A C 1
ATOM 628 O O . ILE A 1 83 ? -11.170 -7.531 -0.565 1.00 93.62 83 ILE A O 1
ATOM 632 N N . SER A 1 84 ? -12.881 -8.016 0.802 1.00 90.12 84 SER A N 1
ATOM 633 C CA . SER A 1 84 ? -13.693 -8.668 -0.235 1.00 90.12 84 SER A CA 1
ATOM 634 C C . SER A 1 84 ? -14.104 -7.730 -1.381 1.00 90.12 84 SER A C 1
ATOM 636 O O . SER A 1 84 ? -14.331 -8.199 -2.490 1.00 90.12 84 SER A O 1
ATOM 638 N N . ASP A 1 85 ? -14.161 -6.416 -1.136 1.00 89.56 85 ASP A N 1
ATOM 639 C CA . ASP A 1 85 ? -14.428 -5.360 -2.128 1.00 89.56 85 ASP A CA 1
ATOM 640 C C . ASP A 1 85 ? -13.209 -4.426 -2.270 1.00 89.56 85 ASP A C 1
ATOM 642 O O . ASP A 1 85 ? -13.298 -3.198 -2.195 1.00 89.56 85 ASP A O 1
ATOM 646 N N . ALA A 1 86 ? -12.020 -5.022 -2.410 1.00 87.94 86 ALA A N 1
ATOM 647 C CA . ALA A 1 86 ? -10.755 -4.291 -2.382 1.00 87.94 86 ALA A CA 1
ATOM 648 C C . ALA A 1 86 ? -10.682 -3.163 -3.429 1.00 87.94 86 ALA A C 1
ATOM 650 O O . ALA A 1 86 ? -10.273 -2.052 -3.096 1.00 87.94 86 ALA A O 1
ATOM 651 N N . ALA A 1 87 ? -11.093 -3.414 -4.678 1.00 88.06 87 ALA A N 1
ATOM 652 C CA . ALA A 1 87 ? -11.032 -2.416 -5.751 1.00 88.06 87 ALA A CA 1
ATOM 653 C C . ALA A 1 87 ? -12.111 -1.319 -5.640 1.00 88.06 87 ALA A C 1
ATOM 655 O O . ALA A 1 87 ? -11.884 -0.189 -6.084 1.00 88.06 87 ALA A O 1
ATOM 656 N N . GLY A 1 88 ? -13.261 -1.625 -5.027 1.00 90.50 88 GLY A N 1
ATOM 657 C CA . GLY A 1 88 ? -14.342 -0.671 -4.755 1.00 90.50 88 GLY A CA 1
ATOM 658 C C . GLY A 1 88 ? -14.151 0.149 -3.474 1.00 90.50 88 GLY A C 1
ATOM 659 O O . GLY A 1 88 ? -14.881 1.117 -3.238 1.00 90.50 88 GLY A O 1
ATOM 660 N N . GLY A 1 89 ? -13.167 -0.206 -2.648 1.00 93.38 89 GLY A N 1
ATOM 661 C CA . GLY A 1 89 ? -12.922 0.396 -1.343 1.00 93.38 89 GLY A CA 1
ATOM 662 C C . GLY A 1 89 ? -11.818 1.456 -1.301 1.00 93.38 89 GLY A C 1
ATOM 663 O O . GLY A 1 89 ? -11.474 2.124 -2.277 1.00 93.38 89 GLY A O 1
ATOM 664 N N . VAL A 1 90 ? -11.274 1.631 -0.096 1.00 95.88 90 VAL A N 1
ATOM 665 C CA . VAL A 1 90 ? -10.082 2.445 0.162 1.00 95.88 90 VAL A CA 1
ATOM 666 C C . VAL A 1 90 ? -8.842 1.574 -0.022 1.00 95.88 90 VAL A C 1
ATOM 668 O O . VAL A 1 90 ? -8.696 0.567 0.672 1.00 95.88 90 VAL A O 1
ATOM 671 N N . VAL A 1 91 ? -7.935 1.990 -0.902 1.00 97.56 91 VAL A N 1
ATOM 672 C CA . VAL A 1 91 ? -6.724 1.240 -1.270 1.00 97.56 91 VAL A CA 1
ATOM 673 C C . VAL A 1 91 ? -5.482 2.047 -0.905 1.00 97.56 91 VAL A C 1
ATOM 675 O O . VAL A 1 91 ? -5.441 3.253 -1.143 1.00 97.56 91 VAL A O 1
ATOM 678 N N . VAL A 1 92 ? -4.469 1.398 -0.330 1.00 96.62 92 VAL A N 1
ATOM 679 C CA . VAL A 1 92 ? -3.161 2.005 -0.045 1.00 96.62 92 VAL A CA 1
ATOM 680 C C . VAL A 1 92 ? -2.466 2.362 -1.361 1.00 96.62 92 VAL A C 1
ATOM 682 O O . VAL A 1 92 ? -2.419 1.543 -2.280 1.00 96.62 92 VAL A O 1
ATOM 685 N N . ALA A 1 93 ? -1.930 3.578 -1.455 1.00 94.56 93 ALA A N 1
ATOM 686 C CA . ALA A 1 93 ? -1.417 4.157 -2.696 1.00 94.56 93 ALA A CA 1
ATOM 687 C C . ALA A 1 93 ? -0.045 4.831 -2.528 1.00 94.56 93 ALA A C 1
ATOM 689 O O . ALA A 1 93 ? 0.456 4.961 -1.408 1.00 94.56 93 ALA A O 1
ATOM 690 N N . SER A 1 94 ? 0.535 5.275 -3.651 1.00 91.81 94 SER A N 1
ATOM 691 C CA . SER A 1 94 ? 1.767 6.075 -3.716 1.00 91.81 94 SER A CA 1
ATOM 692 C C . SER A 1 94 ? 2.895 5.514 -2.826 1.00 91.81 94 SER A C 1
ATOM 694 O O . SER A 1 94 ? 3.145 4.309 -2.835 1.00 91.81 94 SER A O 1
ATOM 696 N N . THR A 1 95 ? 3.574 6.352 -2.039 1.00 90.69 95 THR A N 1
ATOM 697 C CA . THR A 1 95 ? 4.709 5.978 -1.177 1.00 90.69 95 THR A CA 1
ATOM 698 C C . THR A 1 95 ? 4.351 4.927 -0.126 1.00 90.69 95 THR A C 1
ATOM 700 O O . THR A 1 95 ? 5.173 4.063 0.176 1.00 90.69 95 THR A O 1
ATOM 703 N N . SER A 1 96 ? 3.112 4.932 0.384 1.00 92.81 96 SER A N 1
ATOM 704 C CA . SER A 1 96 ? 2.628 3.898 1.311 1.00 92.81 96 SER A CA 1
ATOM 705 C C . SER A 1 96 ? 2.490 2.537 0.621 1.00 92.81 96 SER A C 1
ATOM 707 O O . SER A 1 96 ? 2.841 1.512 1.202 1.00 92.81 96 SER A O 1
ATOM 709 N N . ALA A 1 97 ? 2.025 2.509 -0.633 1.00 93.88 97 ALA A N 1
ATOM 710 C CA . ALA A 1 97 ? 1.967 1.277 -1.419 1.00 93.88 97 ALA A CA 1
ATOM 711 C C . ALA A 1 97 ? 3.364 0.803 -1.823 1.00 93.88 97 ALA A C 1
ATOM 713 O O . ALA A 1 97 ? 3.634 -0.394 -1.778 1.00 93.88 97 ALA A O 1
ATOM 714 N N . ALA A 1 98 ? 4.265 1.724 -2.171 1.00 91.00 98 ALA A N 1
ATOM 715 C CA . ALA A 1 98 ? 5.654 1.401 -2.477 1.00 91.00 98 ALA A CA 1
ATOM 716 C C . ALA A 1 98 ? 6.330 0.726 -1.273 1.00 91.00 98 ALA A C 1
ATOM 718 O O . ALA A 1 98 ? 6.865 -0.374 -1.409 1.00 91.00 98 ALA A O 1
ATOM 719 N N . SER A 1 99 ? 6.177 1.313 -0.080 1.00 90.00 99 SER A N 1
ATOM 720 C CA . SER A 1 99 ? 6.681 0.749 1.174 1.00 90.00 99 SER A CA 1
ATOM 721 C C . SER A 1 99 ? 6.097 -0.639 1.469 1.00 90.00 99 SER A C 1
ATOM 723 O O . SER A 1 99 ? 6.863 -1.545 1.790 1.00 90.00 99 SER A O 1
ATOM 725 N N . LEU A 1 100 ? 4.787 -0.856 1.272 1.00 91.44 100 LEU A N 1
ATOM 726 C CA . LEU A 1 100 ? 4.179 -2.191 1.403 1.00 91.44 100 LEU A CA 1
ATOM 727 C C . LEU A 1 100 ? 4.747 -3.206 0.403 1.00 91.44 100 LEU A C 1
ATOM 729 O O . LEU A 1 100 ? 4.942 -4.365 0.751 1.00 91.44 100 LEU A O 1
ATOM 733 N N . ASN A 1 101 ? 5.044 -2.784 -0.827 1.00 89.19 101 ASN A N 1
ATOM 734 C CA . ASN A 1 101 ? 5.718 -3.619 -1.824 1.00 89.19 101 ASN A CA 1
ATOM 735 C C . ASN A 1 101 ? 7.230 -3.770 -1.542 1.00 89.19 101 ASN A C 1
ATOM 737 O O . ASN A 1 101 ? 7.955 -4.346 -2.347 1.00 89.19 101 ASN A O 1
ATOM 741 N N . GLY A 1 102 ? 7.744 -3.236 -0.429 1.00 86.50 102 GLY A N 1
ATOM 742 C CA . GLY A 1 102 ? 9.164 -3.274 -0.087 1.00 86.50 102 GLY A CA 1
ATOM 743 C C . GLY A 1 102 ? 10.047 -2.504 -1.073 1.00 86.50 102 GLY A C 1
ATOM 744 O O . GLY A 1 102 ? 11.204 -2.885 -1.279 1.00 86.50 102 GLY A O 1
ATOM 745 N N . VAL A 1 103 ? 9.506 -1.473 -1.723 1.00 83.06 103 VAL A N 1
ATOM 746 C CA . VAL A 1 103 ? 10.177 -0.652 -2.737 1.00 83.06 103 VAL A CA 1
ATOM 747 C C . VAL A 1 103 ? 10.197 0.813 -2.297 1.00 83.06 103 VAL A C 1
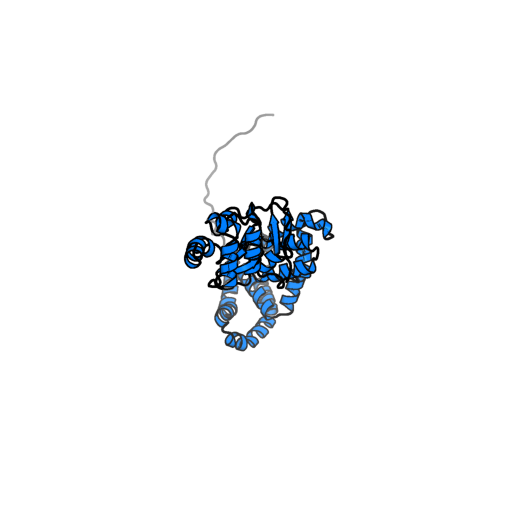ATOM 749 O O . VAL A 1 103 ? 9.191 1.363 -1.857 1.00 83.06 103 VAL A O 1
ATOM 752 N N . GLY A 1 104 ? 11.349 1.461 -2.477 1.00 69.69 104 GLY A N 1
ATOM 753 C CA . GLY A 1 104 ? 11.612 2.812 -1.984 1.00 69.69 104 GLY A CA 1
ATOM 754 C C . GLY A 1 104 ? 12.152 2.811 -0.555 1.00 69.69 104 GLY A C 1
ATOM 755 O O . GLY A 1 104 ? 12.052 1.811 0.160 1.00 69.69 104 GLY A O 1
ATOM 756 N N . ASP A 1 105 ? 12.751 3.931 -0.157 1.00 62.59 105 ASP A N 1
ATOM 757 C CA . ASP A 1 105 ? 13.177 4.126 1.227 1.00 62.59 105 ASP A CA 1
ATOM 758 C C . ASP A 1 105 ? 11.958 4.143 2.155 1.00 62.59 105 ASP A C 1
ATOM 760 O O . ASP A 1 105 ? 10.824 4.329 1.711 1.00 62.59 105 ASP A O 1
ATOM 764 N N . SER A 1 106 ? 12.170 3.919 3.452 1.00 54.31 106 SER A N 1
ATOM 765 C CA . SER A 1 106 ? 11.124 4.069 4.463 1.00 54.31 106 SER A CA 1
ATOM 766 C C . SER A 1 106 ? 10.653 5.525 4.484 1.00 54.31 106 SER A C 1
ATOM 768 O O . SER A 1 106 ? 11.161 6.368 5.221 1.00 54.31 106 SER A O 1
ATOM 770 N N . TRP A 1 107 ? 9.687 5.838 3.618 1.00 56.00 107 TRP A N 1
ATOM 771 C CA . TRP A 1 107 ? 9.080 7.150 3.498 1.00 56.00 107 TRP A CA 1
ATOM 772 C C . TRP A 1 107 ? 8.368 7.448 4.814 1.00 56.00 107 TRP A C 1
ATOM 774 O O . TRP A 1 107 ? 7.241 7.015 5.050 1.00 56.00 107 TRP A O 1
ATOM 784 N N . THR A 1 108 ? 9.050 8.176 5.695 1.00 52.28 108 THR A N 1
ATOM 785 C CA . THR A 1 108 ? 8.499 8.723 6.935 1.00 52.28 108 THR A CA 1
ATOM 786 C C . THR A 1 108 ? 7.556 9.866 6.566 1.00 52.28 108 THR A C 1
ATOM 788 O O . THR A 1 108 ? 7.859 11.052 6.662 1.00 52.28 108 THR A O 1
ATOM 791 N N . GLY A 1 109 ? 6.397 9.488 6.036 1.00 67.94 109 GLY A N 1
ATOM 792 C CA . GLY A 1 109 ? 5.398 10.386 5.486 1.00 67.94 109 GLY A CA 1
ATOM 793 C C . GLY A 1 109 ? 3.981 9.909 5.774 1.00 67.94 109 GLY A C 1
ATOM 794 O O . GLY A 1 109 ? 3.752 8.829 6.314 1.00 67.94 109 GLY A O 1
ATOM 795 N N . ARG A 1 110 ? 3.022 10.770 5.426 1.00 82.12 110 ARG A N 1
ATOM 796 C CA . ARG A 1 110 ? 1.581 10.538 5.586 1.00 82.12 110 ARG A CA 1
ATOM 797 C C . ARG A 1 110 ? 1.179 9.184 4.984 1.00 82.12 110 ARG A C 1
ATOM 799 O O . ARG A 1 110 ? 1.667 8.819 3.923 1.00 82.12 110 ARG A O 1
ATOM 806 N N . HIS A 1 111 ? 0.235 8.494 5.611 1.00 91.19 111 HIS A N 1
ATOM 807 C CA . HIS A 1 111 ? -0.447 7.351 5.022 1.00 91.19 111 HIS A CA 1
ATOM 808 C C . HIS A 1 111 ? -1.291 7.806 3.835 1.00 91.19 111 HIS A C 1
ATOM 810 O O . HIS A 1 111 ? -2.160 8.679 3.959 1.00 91.19 111 HIS A O 1
ATOM 816 N N . GLU A 1 112 ? -1.022 7.218 2.677 1.00 92.88 112 GLU A N 1
ATOM 817 C CA . GLU A 1 112 ? -1.622 7.636 1.420 1.00 92.88 112 GLU A CA 1
ATOM 818 C C . GLU A 1 112 ? -2.590 6.585 0.907 1.00 92.88 112 GLU A C 1
ATOM 820 O O . GLU A 1 112 ? -2.267 5.402 0.783 1.00 92.88 112 GLU A O 1
ATOM 825 N N . PHE A 1 113 ? -3.796 7.041 0.591 1.00 95.56 113 PHE A N 1
ATOM 826 C CA . PHE A 1 113 ? -4.866 6.186 0.120 1.00 95.56 113 PHE A CA 1
ATOM 827 C C . PHE A 1 113 ? -5.530 6.768 -1.121 1.00 95.56 113 PHE A C 1
ATOM 829 O O . PHE A 1 113 ? -5.629 7.988 -1.300 1.00 95.56 113 PHE A O 1
ATOM 836 N N . VAL A 1 114 ? -6.086 5.882 -1.938 1.00 96.00 114 VAL A N 1
ATOM 837 C CA . VAL A 1 114 ? -7.073 6.237 -2.950 1.00 96.00 114 VAL A CA 1
ATOM 838 C C . VAL A 1 114 ? -8.442 5.678 -2.606 1.00 96.00 114 VAL A C 1
ATOM 840 O O . VAL A 1 114 ? -8.565 4.649 -1.945 1.00 96.00 114 VAL A O 1
ATOM 843 N N . ALA A 1 115 ? -9.478 6.377 -3.056 1.00 95.38 115 ALA A N 1
ATOM 844 C CA . ALA A 1 115 ? -10.860 5.926 -2.964 1.00 95.38 115 ALA A CA 1
ATOM 845 C C . ALA A 1 115 ? -11.626 6.298 -4.247 1.00 95.38 115 ALA A C 1
ATOM 847 O O . ALA A 1 115 ? -11.338 7.344 -4.844 1.00 95.38 115 ALA A O 1
ATOM 848 N N . PRO A 1 116 ? -12.638 5.515 -4.664 1.00 93.62 116 PRO A N 1
ATOM 849 C CA . PRO A 1 116 ? -13.412 5.800 -5.878 1.00 93.62 116 PRO A CA 1
ATOM 850 C C . PRO A 1 116 ? -14.259 7.073 -5.765 1.00 93.62 116 PRO A C 1
ATOM 852 O O . PRO A 1 116 ? -14.557 7.731 -6.768 1.00 93.62 116 PRO A O 1
ATOM 855 N N . THR A 1 117 ? -14.632 7.444 -4.542 1.00 92.00 117 THR A N 1
ATOM 856 C CA . THR A 1 117 ? -15.383 8.658 -4.221 1.00 92.00 117 THR A CA 1
ATOM 857 C C . THR A 1 117 ? -14.504 9.660 -3.482 1.00 92.00 117 THR A C 1
ATOM 859 O O . THR A 1 117 ? -13.524 9.301 -2.826 1.00 92.00 117 THR A O 1
ATOM 862 N N . ARG A 1 118 ? -14.843 10.949 -3.598 1.00 90.19 118 ARG A N 1
ATOM 863 C CA . ARG A 1 118 ? -14.121 12.015 -2.901 1.00 90.19 118 ARG A CA 1
ATOM 864 C C . ARG A 1 118 ? -14.207 11.800 -1.390 1.00 90.19 118 ARG A C 1
ATOM 866 O O . ARG A 1 118 ? -15.298 11.734 -0.831 1.00 90.19 118 ARG A O 1
ATOM 873 N N . ARG A 1 119 ? -13.047 11.762 -0.735 1.00 89.25 119 ARG A N 1
ATOM 874 C CA . ARG A 1 119 ? -12.905 11.695 0.722 1.00 89.25 119 ARG A CA 1
ATOM 875 C C . ARG A 1 119 ? -11.961 12.784 1.202 1.00 89.25 119 ARG A C 1
ATOM 877 O O . ARG A 1 119 ? -11.021 13.151 0.502 1.00 89.25 119 ARG A O 1
ATOM 884 N N . GLN A 1 120 ? -12.225 13.301 2.394 1.00 81.56 120 GLN A N 1
ATOM 885 C CA . GLN A 1 120 ? -11.338 14.221 3.092 1.00 81.56 120 GLN A CA 1
ATOM 886 C C . GLN A 1 120 ? -11.071 13.659 4.484 1.00 81.56 120 GLN A C 1
ATOM 888 O O . GLN A 1 120 ? -11.995 13.190 5.147 1.00 81.56 120 GLN A O 1
ATOM 893 N N . SER A 1 121 ? -9.808 13.690 4.901 1.00 79.00 121 SER A N 1
ATOM 894 C CA . SER A 1 121 ? -9.419 13.374 6.272 1.00 79.00 121 SER A CA 1
ATOM 895 C C . SER A 1 121 ? -9.175 14.667 7.027 1.00 79.00 121 SER A C 1
ATOM 897 O O . SER A 1 121 ? -8.552 15.578 6.490 1.00 79.00 121 SER A O 1
ATOM 899 N N . GLN A 1 122 ? -9.633 14.720 8.274 1.00 75.44 122 GLN A N 1
ATOM 900 C CA . GLN A 1 122 ? -9.197 15.732 9.241 1.00 75.44 122 GLN A CA 1
ATOM 901 C C . GLN A 1 122 ? -8.017 15.230 10.088 1.00 75.44 122 GLN A C 1
ATOM 903 O O . GLN A 1 122 ? -7.511 15.959 10.933 1.00 75.44 122 GLN A O 1
ATOM 908 N N . GLN A 1 123 ? -7.601 13.970 9.906 1.00 77.31 123 GLN A N 1
ATOM 909 C CA . GLN A 1 123 ? -6.460 13.407 10.619 1.00 77.31 123 GLN A CA 1
ATOM 910 C C . GLN A 1 123 ? -5.167 13.854 9.942 1.00 77.31 123 GLN A C 1
ATOM 912 O O . GLN A 1 123 ? -4.954 13.591 8.753 1.00 77.31 123 GLN A O 1
ATOM 917 N N . GLU A 1 124 ? -4.299 14.502 10.717 1.00 73.94 124 GLU A N 1
ATOM 918 C CA . GLU A 1 124 ? -2.912 14.723 10.324 1.00 73.94 124 GLU A CA 1
ATOM 919 C C . GLU A 1 124 ? -2.255 13.378 10.008 1.00 73.94 124 GLU A C 1
ATOM 921 O O . GLU A 1 124 ? -2.556 12.360 10.630 1.00 73.94 124 GLU A O 1
ATOM 926 N N . GLY A 1 125 ? -1.388 13.354 8.999 1.00 83.38 125 GLY A N 1
ATOM 927 C CA . GLY A 1 125 ? -0.754 12.103 8.598 1.00 83.38 125 GLY A CA 1
ATOM 928 C C . GLY A 1 125 ? -1.565 11.240 7.630 1.00 83.38 125 GLY A C 1
ATOM 929 O O . GLY A 1 125 ? -1.074 10.180 7.283 1.00 83.38 125 GLY A O 1
ATOM 930 N N . ILE A 1 126 ? -2.748 11.654 7.147 1.00 90.12 126 ILE A N 1
ATOM 931 C CA . ILE A 1 126 ? -3.507 10.903 6.125 1.00 90.12 126 ILE A CA 1
ATOM 932 C C . ILE A 1 126 ? -3.787 11.767 4.897 1.00 90.12 126 ILE A C 1
ATOM 934 O O . ILE A 1 126 ? -4.297 12.883 5.014 1.00 90.12 126 ILE A O 1
ATOM 938 N N . ARG A 1 127 ? -3.525 11.228 3.702 1.00 91.19 127 ARG A N 1
ATOM 939 C CA . ARG A 1 127 ? -3.875 11.864 2.427 1.00 91.19 127 ARG A CA 1
ATOM 940 C C . ARG A 1 127 ? -4.753 10.948 1.581 1.00 91.19 127 ARG A C 1
ATOM 942 O O . ARG A 1 127 ? -4.446 9.777 1.394 1.00 91.19 127 ARG A O 1
ATOM 949 N N . PHE A 1 128 ? -5.830 11.516 1.041 1.00 92.75 128 PHE A N 1
ATOM 950 C CA . PHE A 1 128 ? -6.705 10.843 0.086 1.00 92.75 128 PHE A CA 1
ATOM 951 C C . PHE A 1 128 ? -6.577 11.470 -1.294 1.00 92.75 128 PHE A C 1
ATOM 953 O O . PHE A 1 128 ? -6.660 12.693 -1.429 1.00 92.75 128 PHE A O 1
ATOM 960 N N . ARG A 1 129 ? -6.477 10.630 -2.324 1.00 93.25 129 ARG A N 1
ATOM 961 C CA . ARG A 1 129 ? -6.734 11.035 -3.710 1.00 93.25 129 ARG A CA 1
ATOM 962 C C . ARG A 1 129 ? -7.928 10.264 -4.260 1.00 93.25 129 ARG A C 1
ATOM 964 O O . ARG A 1 129 ? -8.161 9.109 -3.914 1.00 93.25 129 ARG A O 1
ATOM 971 N N . GLN A 1 130 ? -8.720 10.909 -5.108 1.00 94.81 130 GLN A N 1
ATOM 972 C CA . GLN A 1 130 ? -9.843 10.232 -5.745 1.00 94.81 130 GLN A CA 1
ATOM 973 C C . GLN A 1 130 ? -9.341 9.441 -6.954 1.00 94.81 130 GLN A C 1
ATOM 975 O O . GLN A 1 130 ? -8.731 10.017 -7.855 1.00 94.81 130 GLN A O 1
ATOM 980 N N . ARG A 1 131 ? -9.615 8.135 -6.989 1.00 94.06 131 ARG A N 1
ATOM 981 C CA . ARG A 1 131 ? -9.302 7.266 -8.126 1.00 94.06 131 ARG A CA 1
ATOM 982 C C . ARG A 1 131 ? -10.190 6.035 -8.125 1.00 94.06 131 ARG A C 1
ATOM 984 O O . ARG A 1 131 ? -10.372 5.406 -7.090 1.00 94.06 131 ARG A O 1
ATOM 991 N N . LYS A 1 132 ? -10.693 5.670 -9.303 1.00 94.38 132 LYS A N 1
ATOM 992 C CA . LYS A 1 132 ? -11.313 4.363 -9.529 1.00 94.38 132 LYS A CA 1
ATOM 993 C C . LYS A 1 132 ? -10.225 3.386 -9.956 1.00 94.38 132 LYS A C 1
ATOM 995 O O . LYS A 1 132 ? -9.522 3.664 -10.926 1.00 94.38 132 LYS A O 1
ATOM 1000 N N . LEU A 1 133 ? -10.074 2.302 -9.207 1.00 95.25 133 LEU A N 1
ATOM 1001 C CA . LEU A 1 133 ? -9.155 1.216 -9.523 1.00 95.25 133 LEU A CA 1
ATOM 1002 C C . LEU A 1 133 ? -9.929 0.014 -10.054 1.00 95.25 133 LEU A C 1
ATOM 1004 O O . LEU A 1 133 ? -11.124 -0.128 -9.802 1.00 95.25 133 LEU A O 1
ATOM 1008 N N . THR A 1 134 ? -9.232 -0.823 -10.811 1.00 93.94 134 THR A N 1
ATOM 1009 C CA . THR A 1 134 ? -9.733 -2.123 -11.264 1.00 93.94 134 THR A CA 1
ATOM 1010 C C . THR A 1 134 ? -9.065 -3.245 -10.474 1.00 93.94 134 THR A C 1
ATOM 1012 O O . THR A 1 134 ? -8.034 -3.029 -9.838 1.00 93.94 134 THR A O 1
ATOM 1015 N N . ASP A 1 135 ? -9.581 -4.469 -10.574 1.00 92.88 135 ASP A N 1
ATOM 1016 C CA . ASP A 1 135 ? -8.966 -5.643 -9.931 1.00 92.88 135 ASP A CA 1
ATOM 1017 C C . ASP A 1 135 ? -7.540 -5.929 -10.439 1.00 92.88 135 ASP A C 1
ATOM 1019 O O . ASP A 1 135 ? -6.731 -6.544 -9.744 1.00 92.88 135 ASP A O 1
ATOM 1023 N N . ARG A 1 136 ? -7.189 -5.436 -11.638 1.00 93.38 136 ARG A N 1
ATOM 1024 C CA . ARG A 1 136 ? -5.816 -5.499 -12.167 1.00 93.38 136 ARG A CA 1
ATOM 1025 C C . ARG A 1 136 ? -4.860 -4.545 -11.456 1.00 93.38 136 ARG A C 1
ATOM 1027 O O . ARG A 1 136 ? -3.656 -4.728 -11.564 1.00 93.38 136 ARG A O 1
ATOM 1034 N N . ASP A 1 137 ? -5.374 -3.536 -10.759 1.00 95.25 137 ASP A N 1
ATOM 1035 C CA . ASP A 1 137 ? -4.574 -2.501 -10.106 1.00 95.25 137 ASP A CA 1
ATOM 1036 C C . ASP A 1 137 ? -4.387 -2.751 -8.608 1.00 95.25 137 ASP A C 1
ATOM 1038 O O . ASP A 1 137 ? -3.581 -2.063 -7.984 1.00 95.25 137 ASP A O 1
ATOM 1042 N N . VAL A 1 138 ? -5.122 -3.704 -8.026 1.00 97.00 138 VAL A N 1
ATOM 1043 C CA . VAL A 1 138 ? -5.168 -3.946 -6.579 1.00 97.00 138 VAL A CA 1
ATOM 1044 C C . VAL A 1 138 ? -4.690 -5.360 -6.251 1.00 97.00 138 VAL A C 1
ATOM 1046 O O . VAL A 1 138 ? -4.857 -6.309 -7.019 1.00 97.00 138 VAL A O 1
ATOM 1049 N N . THR A 1 139 ? -4.037 -5.493 -5.105 1.00 95.69 139 THR A N 1
ATOM 1050 C CA . THR A 1 139 ? -3.673 -6.767 -4.484 1.00 95.69 139 THR A CA 1
ATOM 1051 C C . THR A 1 139 ? -3.706 -6.620 -2.962 1.00 95.69 139 THR A C 1
ATOM 1053 O O . THR A 1 139 ? -3.813 -5.506 -2.447 1.00 95.69 139 THR A O 1
ATOM 1056 N N . ILE A 1 140 ? -3.642 -7.731 -2.230 1.00 96.06 140 ILE A N 1
ATOM 1057 C CA . ILE A 1 140 ? -3.579 -7.719 -0.766 1.00 96.06 140 ILE A CA 1
ATOM 1058 C C . ILE A 1 140 ? -2.129 -7.918 -0.330 1.00 96.06 140 ILE A C 1
ATOM 1060 O O . ILE A 1 140 ? -1.527 -8.948 -0.625 1.00 96.06 140 ILE A O 1
ATOM 1064 N N . ILE A 1 141 ? -1.576 -6.944 0.394 1.00 94.31 141 ILE A N 1
ATOM 1065 C CA . ILE A 1 141 ? -0.200 -6.975 0.909 1.00 94.31 141 ILE A CA 1
ATOM 1066 C C . ILE A 1 141 ? -0.242 -6.731 2.412 1.00 94.31 141 ILE A C 1
ATOM 1068 O O . ILE A 1 141 ? -0.846 -5.765 2.871 1.00 94.31 141 ILE A O 1
ATOM 1072 N N . HIS A 1 142 ? 0.346 -7.637 3.199 1.00 92.56 142 HIS A N 1
ATOM 1073 C CA . HIS A 1 142 ? 0.286 -7.598 4.669 1.00 92.56 142 HIS A CA 1
ATOM 1074 C C . HIS A 1 142 ? -1.147 -7.443 5.229 1.00 92.56 142 HIS A C 1
ATOM 1076 O O . HIS A 1 142 ? -1.351 -6.870 6.303 1.00 92.56 142 HIS A O 1
ATOM 1082 N N . GLY A 1 143 ? -2.140 -7.974 4.505 1.00 94.06 143 GLY A N 1
ATOM 1083 C CA . GLY A 1 143 ? -3.562 -7.906 4.850 1.00 94.06 143 GLY A CA 1
ATOM 1084 C C . GLY A 1 143 ? -4.272 -6.605 4.445 1.00 94.06 143 GLY A C 1
ATOM 1085 O O . GLY A 1 143 ? -5.465 -6.466 4.689 1.00 94.06 143 GLY A O 1
ATOM 1086 N N . LEU A 1 144 ? -3.584 -5.661 3.802 1.00 96.19 144 LEU A N 1
ATOM 1087 C CA . LEU A 1 144 ? -4.170 -4.410 3.324 1.00 96.19 144 LEU A CA 1
ATOM 1088 C C . LEU A 1 144 ? -4.412 -4.447 1.810 1.00 96.19 144 LEU A C 1
ATOM 1090 O O . LEU A 1 144 ? -3.529 -4.894 1.076 1.00 96.19 144 LEU A O 1
ATOM 1094 N N . PRO A 1 145 ? -5.546 -3.914 1.316 1.00 97.44 145 PRO A N 1
ATOM 1095 C CA . PRO A 1 145 ? -5.697 -3.582 -0.095 1.00 97.44 145 PRO A CA 1
ATOM 1096 C C . PRO A 1 145 ? -4.677 -2.518 -0.493 1.00 97.44 145 PRO A C 1
ATOM 1098 O O . PRO A 1 145 ? -4.722 -1.393 0.008 1.00 97.44 145 PRO A O 1
ATOM 1101 N N . ALA A 1 146 ? -3.772 -2.861 -1.399 1.00 97.12 146 ALA A N 1
ATOM 1102 C CA . ALA A 1 146 ? -2.719 -1.984 -1.886 1.00 97.12 146 ALA A CA 1
ATOM 1103 C C . ALA A 1 146 ? -2.662 -2.002 -3.413 1.00 97.12 146 ALA A C 1
ATOM 1105 O O . ALA A 1 146 ? -3.065 -2.972 -4.061 1.00 97.12 146 ALA A O 1
ATOM 1106 N N . MET A 1 147 ? -2.151 -0.919 -3.996 1.00 96.75 147 MET A N 1
ATOM 1107 C CA . MET A 1 147 ? -1.848 -0.896 -5.421 1.00 96.75 147 MET A CA 1
ATOM 1108 C C . MET A 1 147 ? -0.816 -1.977 -5.765 1.00 96.75 147 MET A C 1
ATOM 1110 O O . MET A 1 147 ? 0.188 -2.149 -5.067 1.00 96.75 147 MET A O 1
ATOM 1114 N N . ARG A 1 148 ? -1.042 -2.674 -6.882 1.00 95.50 148 ARG A N 1
ATOM 1115 C CA . ARG A 1 148 ? -0.010 -3.504 -7.512 1.00 95.50 148 ARG A CA 1
ATOM 1116 C C . ARG A 1 148 ? 1.178 -2.651 -7.924 1.00 95.50 148 ARG A C 1
ATOM 1118 O O . ARG A 1 148 ? 1.067 -1.428 -8.044 1.00 95.50 148 ARG A O 1
ATOM 1125 N N . ILE A 1 149 ? 2.316 -3.289 -8.145 1.00 94.56 149 ILE A N 1
ATOM 1126 C CA . ILE A 1 149 ? 3.569 -2.567 -8.310 1.00 94.56 149 ILE A CA 1
ATOM 1127 C C . ILE A 1 149 ? 3.599 -1.697 -9.575 1.00 94.56 149 ILE A C 1
ATOM 1129 O O . ILE A 1 149 ? 4.018 -0.546 -9.500 1.00 94.56 149 ILE A O 1
ATOM 1133 N N . GLU A 1 150 ? 3.029 -2.153 -10.694 1.00 95.38 150 GLU A N 1
ATOM 1134 C CA . GLU A 1 150 ? 2.917 -1.372 -11.936 1.00 95.38 150 GLU A CA 1
ATOM 1135 C C . GLU A 1 150 ? 2.079 -0.105 -11.717 1.00 95.38 150 GLU A C 1
ATOM 1137 O O . GLU A 1 150 ? 2.477 1.007 -12.074 1.00 95.38 150 GLU A O 1
ATOM 1142 N N . ARG A 1 151 ? 0.918 -0.264 -11.063 1.00 97.00 151 ARG A N 1
ATOM 1143 C CA . ARG A 1 151 ? 0.039 0.849 -10.686 1.00 97.00 151 ARG A CA 1
ATOM 1144 C C . ARG A 1 151 ? 0.748 1.800 -9.738 1.00 97.00 151 ARG A C 1
ATOM 1146 O O . ARG A 1 151 ? 0.603 3.001 -9.937 1.00 97.00 151 ARG A O 1
ATOM 1153 N N . THR A 1 152 ? 1.486 1.274 -8.762 1.00 95.44 152 THR A N 1
ATOM 1154 C CA . THR A 1 152 ? 2.238 2.036 -7.757 1.00 95.44 152 THR A CA 1
ATOM 1155 C C . THR A 1 152 ? 3.319 2.892 -8.407 1.00 95.44 152 THR A C 1
ATOM 1157 O O . THR A 1 152 ? 3.385 4.080 -8.119 1.00 95.44 152 THR A O 1
ATOM 1160 N N . LEU A 1 153 ? 4.115 2.344 -9.331 1.00 94.69 153 LEU A N 1
ATOM 1161 C CA . LEU A 1 153 ? 5.155 3.098 -10.045 1.00 94.69 153 LEU A CA 1
ATOM 1162 C C . LEU A 1 153 ? 4.561 4.251 -10.866 1.00 94.69 153 LEU A C 1
ATOM 1164 O O . LEU A 1 153 ? 5.030 5.386 -10.779 1.00 94.69 153 LEU A O 1
ATOM 1168 N N . ALA A 1 154 ? 3.479 3.991 -11.606 1.00 95.94 154 ALA A N 1
ATOM 1169 C CA . ALA A 1 154 ? 2.767 5.045 -12.325 1.00 95.94 154 ALA A CA 1
ATOM 1170 C C . ALA A 1 154 ? 2.128 6.073 -11.369 1.00 95.94 154 ALA A C 1
ATOM 1172 O O . ALA A 1 154 ? 2.087 7.263 -11.675 1.00 95.94 154 ALA A O 1
ATOM 1173 N N . ASP A 1 155 ? 1.631 5.626 -10.212 1.00 95.00 155 ASP A N 1
ATOM 1174 C CA . ASP A 1 155 ? 1.037 6.491 -9.191 1.00 95.00 155 ASP A CA 1
ATOM 1175 C C . ASP A 1 155 ? 2.062 7.444 -8.574 1.00 95.00 155 ASP A C 1
ATOM 1177 O O . ASP A 1 155 ? 1.790 8.637 -8.463 1.00 95.00 155 ASP A O 1
ATOM 1181 N N . LEU A 1 156 ? 3.251 6.932 -8.242 1.00 92.69 156 LEU A N 1
ATOM 1182 C CA . LEU A 1 156 ? 4.373 7.716 -7.731 1.00 92.69 156 LEU A CA 1
ATOM 1183 C C . LEU A 1 156 ? 4.783 8.806 -8.723 1.00 92.69 156 LEU A C 1
ATOM 1185 O O . LEU A 1 156 ? 4.983 9.951 -8.325 1.00 92.69 156 LEU A O 1
ATOM 1189 N N . LEU A 1 157 ? 4.862 8.484 -10.018 1.00 93.81 157 LEU A N 1
ATOM 1190 C CA . LEU A 1 157 ? 5.204 9.479 -11.033 1.00 93.81 157 LEU A CA 1
ATOM 1191 C C . LEU A 1 157 ? 4.124 10.554 -11.176 1.00 93.81 157 LEU A C 1
ATOM 1193 O O . LEU A 1 157 ? 4.423 11.735 -11.350 1.00 93.81 157 LEU A O 1
ATOM 1197 N N . GLU A 1 158 ? 2.856 10.159 -11.127 1.00 93.31 158 GLU A N 1
ATOM 1198 C CA . GLU A 1 158 ? 1.742 11.098 -11.215 1.00 93.31 158 GLU A CA 1
ATOM 1199 C C . GLU A 1 158 ? 1.701 12.057 -10.019 1.00 93.31 158 GLU A C 1
ATOM 1201 O O . GLU A 1 158 ? 1.402 13.244 -10.186 1.00 93.31 158 GLU A O 1
ATOM 1206 N N . ASP A 1 159 ? 2.009 11.532 -8.837 1.00 89.75 159 ASP A N 1
ATOM 1207 C CA . ASP A 1 159 ? 1.898 12.221 -7.562 1.00 89.75 159 ASP A CA 1
ATOM 1208 C C . ASP A 1 159 ? 3.121 13.076 -7.208 1.00 89.75 159 ASP A C 1
ATOM 1210 O O . ASP A 1 159 ? 2.972 14.247 -6.862 1.00 89.75 159 ASP A O 1
ATOM 1214 N N . LEU A 1 160 ? 4.322 12.504 -7.316 1.00 85.88 160 LEU A N 1
ATOM 1215 C CA . LEU A 1 160 ? 5.576 13.159 -6.941 1.00 85.88 160 LEU A CA 1
ATOM 1216 C C . LEU A 1 160 ? 6.192 13.931 -8.112 1.00 85.88 160 LEU A C 1
ATOM 1218 O O . LEU A 1 160 ? 6.861 14.938 -7.902 1.00 85.88 160 LEU A O 1
ATOM 1222 N N . GLY A 1 161 ? 5.970 13.471 -9.348 1.00 85.75 161 GLY A N 1
ATOM 1223 C CA . GLY A 1 161 ? 6.526 14.089 -10.556 1.00 85.75 161 GLY A CA 1
ATOM 1224 C C . GLY A 1 161 ? 8.035 13.902 -10.748 1.00 85.75 161 GLY A C 1
ATOM 1225 O O . GLY A 1 161 ? 8.580 14.437 -11.712 1.00 85.75 161 GLY A O 1
ATOM 1226 N N . ASP A 1 162 ? 8.707 13.152 -9.873 1.00 88.56 162 ASP A N 1
ATOM 1227 C CA . ASP A 1 162 ? 10.152 12.921 -9.923 1.00 88.56 162 ASP A CA 1
ATOM 1228 C C . ASP A 1 162 ? 10.480 11.599 -10.632 1.00 88.56 162 ASP A C 1
ATOM 1230 O O . ASP A 1 162 ? 10.253 10.508 -10.104 1.00 88.56 162 ASP A O 1
ATOM 1234 N N . GLN A 1 163 ? 11.027 11.701 -11.845 1.00 92.19 163 GLN A N 1
ATOM 1235 C CA . GLN A 1 163 ? 11.443 10.543 -12.639 1.00 92.19 163 GLN A CA 1
ATOM 1236 C C . GLN A 1 163 ? 12.604 9.775 -12.004 1.00 92.19 163 GLN A C 1
ATOM 1238 O O . GLN A 1 163 ? 12.663 8.562 -12.171 1.00 92.19 163 GLN A O 1
ATOM 1243 N N . SER A 1 164 ? 13.508 10.445 -11.283 1.00 90.25 164 SER A N 1
ATOM 1244 C CA . SER A 1 164 ? 14.673 9.793 -10.671 1.00 90.25 164 SER A CA 1
ATOM 1245 C C . SER A 1 164 ? 14.230 8.875 -9.539 1.00 90.25 164 SER A C 1
ATOM 1247 O O . SER A 1 164 ? 14.594 7.705 -9.511 1.00 90.25 164 SER A O 1
ATOM 1249 N N . LEU A 1 165 ? 13.337 9.370 -8.679 1.00 87.88 165 LEU A N 1
ATOM 1250 C CA . LEU A 1 165 ? 12.754 8.589 -7.586 1.00 87.88 165 LEU A CA 1
ATOM 1251 C C . LEU A 1 165 ? 11.986 7.369 -8.110 1.00 87.88 165 LEU A C 1
ATOM 1253 O O . LEU A 1 165 ? 12.105 6.264 -7.578 1.00 87.88 165 LEU A O 1
ATOM 1257 N N . VAL A 1 166 ? 11.204 7.550 -9.176 1.00 91.94 166 VAL A N 1
ATOM 1258 C CA . VAL A 1 166 ? 10.447 6.451 -9.792 1.00 91.94 166 VAL A CA 1
ATOM 1259 C C . VAL A 1 166 ? 11.375 5.460 -10.496 1.00 91.94 166 VAL A C 1
ATOM 1261 O O . VAL A 1 166 ? 11.119 4.259 -10.441 1.00 91.94 166 VAL A O 1
ATOM 1264 N N . ALA A 1 167 ? 12.461 5.923 -11.115 1.00 91.56 167 ALA A N 1
ATOM 1265 C CA . ALA A 1 167 ? 13.476 5.062 -11.714 1.00 91.56 167 ALA A CA 1
ATOM 1266 C C . ALA A 1 167 ? 14.209 4.221 -10.655 1.00 91.56 167 ALA A C 1
ATOM 1268 O O . ALA A 1 167 ? 14.370 3.014 -10.839 1.00 91.56 167 ALA A O 1
ATOM 1269 N N . ASP A 1 168 ? 14.562 4.805 -9.509 1.00 88.62 168 ASP A N 1
ATOM 1270 C CA . ASP A 1 168 ? 15.142 4.064 -8.384 1.00 88.62 168 ASP A CA 1
ATOM 1271 C C . ASP A 1 168 ? 14.173 2.990 -7.866 1.00 88.62 168 ASP A C 1
ATOM 1273 O O . ASP A 1 168 ? 14.553 1.829 -7.670 1.00 88.62 168 ASP A O 1
ATOM 1277 N N . ALA A 1 169 ? 12.891 3.344 -7.716 1.00 89.56 169 ALA A N 1
ATOM 1278 C CA . ALA A 1 169 ? 11.836 2.406 -7.342 1.00 89.56 169 ALA A CA 1
ATOM 1279 C C . ALA A 1 169 ? 11.655 1.287 -8.386 1.00 89.56 169 ALA A C 1
ATOM 1281 O O . ALA A 1 169 ? 11.529 0.116 -8.018 1.00 89.56 169 ALA A O 1
ATOM 1282 N N . LEU A 1 170 ? 11.695 1.608 -9.682 1.00 90.69 170 LEU A N 1
ATOM 1283 C CA . LEU A 1 170 ? 11.646 0.636 -10.777 1.00 90.69 170 LEU A CA 1
ATOM 1284 C C . LEU A 1 170 ? 12.840 -0.328 -10.706 1.00 90.69 170 LEU A C 1
ATOM 1286 O O . LEU A 1 170 ? 12.656 -1.546 -10.722 1.00 90.69 170 LEU A O 1
ATOM 1290 N N . GLY A 1 171 ? 14.054 0.199 -10.538 1.00 86.38 171 GLY A N 1
ATOM 1291 C CA . GLY A 1 171 ? 15.274 -0.592 -10.394 1.00 86.38 171 GLY A CA 1
ATOM 1292 C C . GLY A 1 171 ? 15.255 -1.512 -9.171 1.00 86.38 171 GLY A C 1
ATOM 1293 O O . GLY A 1 171 ? 15.689 -2.664 -9.250 1.00 86.38 171 GLY A O 1
ATOM 1294 N N . ALA A 1 172 ? 14.728 -1.042 -8.038 1.00 86.25 172 ALA A N 1
ATOM 1295 C CA . ALA A 1 172 ? 14.529 -1.862 -6.844 1.00 86.25 172 ALA A CA 1
ATOM 1296 C C . ALA A 1 172 ? 13.449 -2.936 -7.052 1.00 86.25 172 ALA A C 1
ATOM 1298 O O . ALA A 1 172 ? 13.623 -4.075 -6.611 1.00 86.25 172 ALA A O 1
ATOM 1299 N N . THR A 1 173 ? 12.373 -2.597 -7.763 1.00 87.31 173 THR A N 1
ATOM 1300 C CA . THR A 1 173 ? 11.280 -3.518 -8.089 1.00 87.31 173 THR A CA 1
ATOM 1301 C C . THR A 1 173 ? 11.765 -4.669 -8.958 1.00 87.31 173 THR A C 1
ATOM 1303 O O . THR A 1 173 ? 11.545 -5.823 -8.602 1.00 87.31 173 THR A O 1
ATOM 1306 N N . MET A 1 174 ? 12.468 -4.389 -10.060 1.00 83.75 174 MET A N 1
ATOM 1307 C CA . MET A 1 174 ? 12.912 -5.419 -11.012 1.00 83.75 174 MET A CA 1
ATOM 1308 C C . MET A 1 174 ? 13.903 -6.424 -10.409 1.00 83.75 174 MET A C 1
ATOM 1310 O O . MET A 1 174 ? 14.074 -7.518 -10.938 1.00 83.75 174 MET A O 1
ATOM 1314 N N . LYS A 1 175 ? 14.550 -6.086 -9.285 1.00 79.38 175 LYS A N 1
ATOM 1315 C CA . LYS A 1 175 ? 15.386 -7.029 -8.522 1.00 79.38 175 LYS A CA 1
ATOM 1316 C C . LYS A 1 175 ? 14.566 -8.039 -7.716 1.00 79.38 175 LYS A C 1
ATOM 1318 O O . LYS A 1 175 ? 15.090 -9.096 -7.380 1.00 79.38 175 LYS A O 1
ATOM 1323 N N . LYS A 1 176 ? 13.330 -7.692 -7.347 1.00 79.00 176 LYS A N 1
ATOM 1324 C CA . LYS A 1 176 ? 12.473 -8.462 -6.430 1.00 79.00 176 LYS A CA 1
ATOM 1325 C C . LYS A 1 176 ? 11.292 -9.132 -7.130 1.00 79.00 176 LYS A C 1
ATOM 1327 O O . LYS A 1 176 ? 10.845 -10.182 -6.682 1.00 79.00 176 LYS A O 1
ATOM 1332 N N . TYR A 1 177 ? 10.790 -8.530 -8.204 1.00 79.12 177 TYR A N 1
ATOM 1333 C CA . TYR A 1 177 ? 9.534 -8.897 -8.846 1.00 79.12 177 TYR A CA 1
ATOM 1334 C C . TYR A 1 177 ? 9.689 -8.979 -10.365 1.00 79.12 177 TYR A C 1
ATOM 1336 O O . TYR A 1 177 ? 10.460 -8.231 -10.967 1.00 79.12 177 TYR A O 1
ATOM 1344 N N . SER A 1 178 ? 8.902 -9.857 -10.988 1.00 79.50 178 SER A N 1
ATOM 1345 C CA . SER A 1 178 ? 8.632 -9.788 -12.424 1.00 79.50 178 SER A CA 1
ATOM 1346 C C . SER A 1 178 ? 7.566 -8.716 -12.653 1.00 79.50 178 SER A C 1
ATOM 1348 O O . SER A 1 178 ? 6.514 -8.768 -12.019 1.00 79.50 178 SER A O 1
ATOM 1350 N N . ILE A 1 179 ? 7.868 -7.728 -13.497 1.00 85.00 179 ILE A N 1
ATOM 1351 C CA . ILE A 1 179 ? 6.975 -6.605 -13.813 1.00 85.00 179 ILE A CA 1
ATOM 1352 C C . ILE A 1 179 ? 6.291 -6.875 -15.153 1.00 85.00 179 ILE A C 1
ATOM 1354 O O . ILE A 1 179 ? 6.963 -7.234 -16.122 1.00 85.00 179 ILE A O 1
ATOM 1358 N N . ASP A 1 180 ? 4.983 -6.634 -15.227 1.00 87.94 180 ASP A N 1
ATOM 1359 C CA . ASP A 1 180 ? 4.262 -6.559 -16.500 1.00 87.94 180 ASP A CA 1
ATOM 1360 C C . ASP A 1 180 ? 4.598 -5.228 -17.205 1.00 87.94 180 ASP A C 1
ATOM 1362 O O . ASP A 1 180 ? 4.032 -4.169 -16.916 1.00 87.94 180 ASP A O 1
ATOM 1366 N N . VAL A 1 181 ? 5.590 -5.284 -18.098 1.00 87.62 181 VAL A N 1
ATOM 1367 C CA . VAL A 1 181 ? 6.129 -4.132 -18.843 1.00 87.62 181 VAL A CA 1
ATOM 1368 C C . VAL A 1 181 ? 5.058 -3.482 -19.719 1.00 87.62 181 VAL A C 1
ATOM 1370 O O . VAL A 1 181 ? 4.968 -2.253 -19.762 1.00 87.62 181 VAL A O 1
ATOM 1373 N N . ASP A 1 182 ? 4.207 -4.287 -20.358 1.00 88.44 182 ASP A N 1
ATOM 1374 C CA . ASP A 1 182 ? 3.131 -3.795 -21.220 1.00 88.44 182 ASP A CA 1
ATOM 1375 C C . ASP A 1 182 ? 2.103 -3.020 -20.394 1.00 88.44 182 ASP A C 1
ATOM 1377 O O . ASP A 1 182 ? 1.719 -1.899 -20.745 1.00 88.44 182 ASP A O 1
ATOM 1381 N N . ARG A 1 183 ? 1.710 -3.568 -19.237 1.00 94.62 183 ARG A N 1
ATOM 1382 C CA . ARG A 1 183 ? 0.798 -2.884 -18.317 1.00 94.62 183 ARG A CA 1
ATOM 1383 C C . ARG A 1 183 ? 1.404 -1.605 -17.750 1.00 94.62 183 ARG A C 1
ATOM 1385 O O . ARG A 1 183 ? 0.700 -0.600 -17.633 1.00 94.62 183 ARG A O 1
ATOM 1392 N N . LEU A 1 184 ? 2.682 -1.617 -17.377 1.00 95.06 184 LEU A N 1
ATOM 1393 C CA . LEU A 1 184 ? 3.352 -0.419 -16.875 1.00 95.06 184 LEU A CA 1
ATOM 1394 C C . LEU A 1 184 ? 3.404 0.674 -17.954 1.00 95.06 184 LEU A C 1
ATOM 1396 O O . LEU A 1 184 ? 3.061 1.821 -17.671 1.00 95.06 184 LEU A O 1
ATOM 1400 N N . SER A 1 185 ? 3.739 0.318 -19.196 1.00 95.62 185 SER A N 1
ATOM 1401 C CA . SER A 1 185 ? 3.719 1.237 -20.341 1.00 95.62 185 SER A CA 1
ATOM 1402 C C . SER A 1 185 ? 2.319 1.826 -20.585 1.00 95.62 185 SER A C 1
ATOM 1404 O O . SER A 1 185 ? 2.160 3.044 -20.726 1.00 95.62 185 SER A O 1
ATOM 1406 N N . GLU A 1 186 ? 1.268 1.002 -20.522 1.00 96.94 186 GLU A N 1
ATOM 1407 C CA . GLU A 1 186 ? -0.128 1.455 -20.618 1.00 96.94 186 GLU A CA 1
ATOM 1408 C C . GLU A 1 186 ? -0.460 2.501 -19.536 1.00 96.94 186 GLU A C 1
ATOM 1410 O O . GLU A 1 186 ? -1.046 3.549 -19.817 1.00 96.94 186 GLU A O 1
ATOM 1415 N N . LEU A 1 187 ? -0.041 2.253 -18.292 1.00 97.12 187 LEU A N 1
ATOM 1416 C CA . LEU A 1 187 ? -0.283 3.149 -17.158 1.00 97.12 187 LEU A CA 1
ATOM 1417 C C . LEU A 1 187 ? 0.527 4.453 -17.227 1.00 97.12 187 LEU A C 1
ATOM 1419 O O . LEU A 1 187 ? 0.059 5.482 -16.730 1.00 97.12 187 LEU A O 1
ATOM 1423 N N . LEU A 1 188 ? 1.716 4.423 -17.833 1.00 96.88 188 LEU A N 1
ATOM 1424 C CA . LEU A 1 188 ? 2.589 5.585 -18.033 1.00 96.88 188 LEU A CA 1
ATOM 1425 C C . LEU A 1 188 ? 2.181 6.437 -19.242 1.00 96.88 188 LEU A C 1
ATOM 1427 O O . LEU A 1 188 ? 2.429 7.643 -19.251 1.00 96.88 188 LEU A O 1
ATOM 1431 N N . SER A 1 189 ? 1.497 5.853 -20.226 1.00 97.19 189 SER A N 1
ATOM 1432 C CA . SER A 1 189 ? 1.010 6.538 -21.432 1.00 97.19 189 SER A CA 1
ATOM 1433 C C . SER A 1 189 ? 0.311 7.885 -21.159 1.00 97.19 189 SER A C 1
ATOM 1435 O O . SER A 1 189 ? 0.724 8.897 -21.734 1.00 97.19 189 SER A O 1
ATOM 1437 N N . PRO A 1 190 ? -0.684 7.993 -20.253 1.00 96.31 190 PRO A N 1
ATOM 1438 C CA . PRO A 1 190 ? -1.320 9.281 -19.957 1.00 96.31 190 PRO A CA 1
ATOM 1439 C C . PRO A 1 190 ? -0.385 10.305 -19.288 1.00 96.31 190 PRO A C 1
ATOM 1441 O O . PRO A 1 190 ? -0.694 11.499 -19.285 1.00 96.31 190 PRO A O 1
ATOM 1444 N N . LEU A 1 191 ? 0.747 9.871 -18.726 1.00 95.44 191 LEU A N 1
ATOM 1445 C CA . LEU A 1 191 ? 1.735 10.725 -18.063 1.00 95.44 191 LEU A CA 1
ATOM 1446 C C . LEU A 1 191 ? 2.836 11.202 -19.026 1.00 95.44 191 LEU A C 1
ATOM 1448 O O . LEU A 1 191 ? 3.426 12.249 -18.777 1.00 95.44 191 LEU A O 1
ATOM 1452 N N . ALA A 1 192 ? 3.053 10.526 -20.158 1.00 95.31 192 ALA A N 1
ATOM 1453 C CA . ALA A 1 192 ? 4.133 10.797 -21.115 1.00 95.31 192 ALA A CA 1
ATOM 1454 C C . ALA A 1 192 ? 4.314 12.291 -21.457 1.00 95.31 192 ALA A C 1
ATOM 1456 O O . ALA A 1 192 ? 5.395 12.854 -21.272 1.00 95.31 192 ALA A O 1
ATOM 1457 N N . LYS A 1 193 ? 3.223 12.981 -21.828 1.00 94.06 193 LYS A N 1
ATOM 1458 C CA . LYS A 1 193 ? 3.263 14.409 -22.193 1.00 94.06 193 LYS A CA 1
ATOM 1459 C C . LYS A 1 193 ? 3.774 15.308 -21.068 1.00 94.06 193 LYS A C 1
ATOM 1461 O O . LYS A 1 193 ? 4.507 16.260 -21.318 1.00 94.06 193 LYS A O 1
ATOM 1466 N N . ARG A 1 194 ? 3.374 15.035 -19.822 1.00 92.50 194 ARG A N 1
ATOM 1467 C CA . ARG A 1 194 ? 3.793 15.844 -18.663 1.00 92.50 194 ARG A CA 1
ATOM 1468 C C . ARG A 1 194 ? 5.258 15.606 -18.299 1.00 92.50 194 ARG A C 1
ATOM 1470 O O . ARG A 1 194 ? 5.861 16.430 -17.627 1.00 92.50 194 ARG A O 1
ATOM 1477 N N . SER A 1 195 ? 5.787 14.476 -18.748 1.00 89.38 195 SER A N 1
ATOM 1478 C CA . SER A 1 195 ? 7.143 14.000 -18.522 1.00 89.38 195 SER A CA 1
ATOM 1479 C C . SER A 1 195 ? 8.104 14.344 -19.668 1.00 89.38 195 SER A C 1
ATOM 1481 O O . SER A 1 195 ? 9.258 13.933 -19.609 1.00 89.38 195 SER A O 1
ATOM 1483 N N . GLY A 1 196 ? 7.655 15.109 -20.674 1.00 92.06 196 GLY A N 1
ATOM 1484 C CA . GLY A 1 196 ? 8.488 15.596 -21.781 1.00 92.06 196 GLY A CA 1
ATOM 1485 C C . GLY A 1 196 ? 8.481 14.731 -23.046 1.00 92.06 196 GLY A C 1
ATOM 1486 O O . GLY A 1 196 ? 9.275 14.993 -23.942 1.00 92.06 196 GLY A O 1
ATOM 1487 N N . PHE A 1 197 ? 7.595 13.736 -23.131 1.00 94.06 197 PHE A N 1
ATOM 1488 C CA . PHE A 1 197 ? 7.474 12.820 -24.271 1.00 94.06 197 PHE A CA 1
ATOM 1489 C C . PHE A 1 197 ? 6.233 13.112 -25.119 1.00 94.06 197 PHE A C 1
ATOM 1491 O O . PHE A 1 197 ? 5.379 13.928 -24.752 1.00 94.06 197 PHE A O 1
ATOM 1498 N N . GLU A 1 198 ? 6.109 12.419 -26.251 1.00 92.75 198 GLU A N 1
ATOM 1499 C CA . GLU A 1 198 ? 4.907 12.484 -27.073 1.00 92.75 198 GLU A CA 1
ATOM 1500 C C . GLU A 1 198 ? 3.671 12.014 -26.300 1.00 92.75 198 GLU A C 1
ATOM 1502 O O . GLU A 1 198 ? 3.720 11.206 -25.366 1.00 92.75 198 GLU A O 1
ATOM 1507 N N . LYS A 1 199 ? 2.514 12.576 -26.655 1.00 93.38 199 LYS A N 1
ATOM 1508 C CA . LYS A 1 199 ? 1.273 12.250 -25.948 1.00 93.38 199 LYS A CA 1
ATOM 1509 C C . LYS A 1 199 ? 0.963 10.761 -26.125 1.00 93.38 199 LYS A C 1
ATOM 1511 O O . LYS A 1 199 ? 0.871 10.291 -27.251 1.00 93.38 199 LYS A O 1
ATOM 1516 N N . ASN A 1 200 ? 0.674 10.080 -25.014 1.00 92.69 200 ASN A N 1
ATOM 1517 C CA . ASN A 1 200 ? 0.401 8.641 -24.955 1.00 92.69 200 ASN A CA 1
ATOM 1518 C C . ASN A 1 200 ? 1.607 7.740 -25.267 1.00 92.69 200 ASN A C 1
ATOM 1520 O O . ASN A 1 200 ? 1.418 6.539 -25.426 1.00 92.69 200 ASN A O 1
ATOM 1524 N N . ASP A 1 201 ? 2.826 8.280 -25.303 1.00 93.44 201 ASP A N 1
ATOM 1525 C CA . ASP A 1 201 ? 4.040 7.487 -25.493 1.00 93.44 201 ASP A CA 1
ATOM 1526 C C . ASP A 1 201 ? 4.576 6.954 -24.153 1.00 93.44 201 ASP A C 1
ATOM 1528 O O . ASP A 1 201 ? 5.560 7.433 -23.585 1.00 93.44 201 ASP A O 1
ATOM 1532 N N . GLY A 1 202 ? 3.848 5.988 -23.588 1.00 92.06 202 GLY A N 1
ATOM 1533 C CA . GLY A 1 202 ? 4.233 5.331 -22.338 1.00 92.06 202 GLY A CA 1
ATOM 1534 C C . GLY A 1 202 ? 5.504 4.497 -22.465 1.00 92.06 202 GLY A C 1
ATOM 1535 O O . GLY A 1 202 ? 6.244 4.383 -21.490 1.00 92.06 202 GLY A O 1
ATOM 1536 N N . ALA A 1 203 ? 5.780 3.978 -23.665 1.00 91.94 203 ALA A N 1
ATOM 1537 C CA . ALA A 1 203 ? 6.967 3.184 -23.953 1.00 91.94 203 ALA A CA 1
ATOM 1538 C C . ALA A 1 203 ? 8.230 4.046 -23.866 1.00 91.94 203 ALA A C 1
ATOM 1540 O O . ALA A 1 203 ? 9.133 3.703 -23.110 1.00 91.94 203 ALA A O 1
ATOM 1541 N N . ALA A 1 204 ? 8.254 5.215 -24.519 1.00 90.81 204 ALA A N 1
ATOM 1542 C CA . ALA A 1 204 ? 9.398 6.122 -24.431 1.00 90.81 204 ALA A CA 1
ATOM 1543 C C . ALA A 1 204 ? 9.646 6.619 -22.996 1.00 90.81 204 ALA A C 1
ATOM 1545 O O . ALA A 1 204 ? 10.791 6.752 -22.559 1.00 90.81 204 ALA A O 1
ATOM 1546 N N . LEU A 1 205 ? 8.575 6.860 -22.232 1.00 94.94 205 LEU A N 1
ATOM 1547 C CA . LEU A 1 205 ? 8.696 7.218 -20.820 1.00 94.94 205 LEU A CA 1
ATOM 1548 C C . LEU A 1 205 ? 9.250 6.054 -19.982 1.00 94.94 205 LEU A C 1
ATOM 1550 O O . LEU A 1 205 ? 10.093 6.279 -19.115 1.00 94.94 205 LEU A O 1
ATOM 1554 N N . LEU A 1 206 ? 8.810 4.819 -20.229 1.00 93.50 206 LEU A N 1
ATOM 1555 C CA . LEU A 1 206 ? 9.345 3.644 -19.547 1.00 93.50 206 LEU A CA 1
ATOM 1556 C C . LEU A 1 206 ? 10.822 3.416 -19.886 1.00 93.50 206 LEU A C 1
ATOM 1558 O O . LEU A 1 206 ? 11.618 3.201 -18.973 1.00 93.50 206 LEU A O 1
ATOM 1562 N N . ASP A 1 207 ? 11.200 3.546 -21.158 1.00 88.44 207 ASP A N 1
ATOM 1563 C CA . ASP A 1 207 ? 12.590 3.456 -21.609 1.00 88.44 207 ASP A CA 1
ATOM 1564 C C . ASP A 1 207 ? 13.464 4.492 -20.900 1.00 88.44 207 ASP A C 1
ATOM 1566 O O . ASP A 1 207 ? 14.553 4.170 -20.425 1.00 88.44 207 ASP A O 1
ATOM 1570 N N . ARG A 1 208 ? 12.960 5.721 -20.729 1.00 92.31 208 ARG A N 1
ATOM 1571 C CA . ARG A 1 208 ? 13.660 6.757 -19.966 1.00 92.31 208 ARG A CA 1
ATOM 1572 C C . ARG A 1 208 ? 13.845 6.384 -18.498 1.00 92.31 208 ARG A C 1
ATOM 1574 O O . ARG A 1 208 ? 14.921 6.602 -17.945 1.00 92.31 208 ARG A O 1
ATOM 1581 N N . LEU A 1 209 ? 12.811 5.858 -17.845 1.00 92.62 209 LEU A N 1
ATOM 1582 C CA . LEU A 1 209 ? 12.916 5.421 -16.449 1.00 92.62 209 LEU A CA 1
ATOM 1583 C C . LEU A 1 209 ? 13.906 4.257 -16.313 1.00 92.62 209 LEU A C 1
ATOM 1585 O O . LEU A 1 209 ? 14.700 4.238 -15.374 1.00 92.62 209 LEU A O 1
ATOM 1589 N N . ALA A 1 210 ? 13.905 3.321 -17.265 1.00 88.25 210 ALA A N 1
ATOM 1590 C CA . ALA A 1 210 ? 14.862 2.224 -17.322 1.00 88.25 210 ALA A CA 1
ATOM 1591 C C . ALA A 1 210 ? 16.298 2.726 -17.545 1.00 88.25 210 ALA A C 1
ATOM 1593 O O . ALA A 1 210 ? 17.215 2.245 -16.884 1.00 88.25 210 ALA A O 1
ATOM 1594 N N . GLU A 1 211 ? 16.502 3.721 -18.410 1.00 86.81 211 GLU A N 1
ATOM 1595 C CA . GLU A 1 211 ? 17.801 4.371 -18.626 1.00 86.81 211 GLU A CA 1
ATOM 1596 C C . GLU A 1 211 ? 18.329 5.008 -17.333 1.00 86.81 211 GLU A C 1
ATOM 1598 O O . GLU A 1 211 ? 19.460 4.737 -16.926 1.00 86.81 211 GLU A O 1
ATOM 1603 N N . ILE A 1 212 ? 17.500 5.796 -16.636 1.00 89.56 212 ILE A N 1
ATOM 1604 C CA . ILE A 1 212 ? 17.878 6.422 -15.358 1.00 89.56 212 ILE A CA 1
ATOM 1605 C C . ILE A 1 212 ? 18.220 5.350 -14.311 1.00 89.56 212 ILE A C 1
ATOM 1607 O O . ILE A 1 212 ? 19.202 5.486 -13.583 1.00 89.56 212 ILE A O 1
ATOM 1611 N N . ALA A 1 213 ? 17.464 4.251 -14.283 1.00 86.88 213 ALA A N 1
ATOM 1612 C CA . ALA A 1 213 ? 17.703 3.119 -13.392 1.00 86.88 213 ALA A CA 1
ATOM 1613 C C . ALA A 1 213 ? 18.920 2.249 -13.789 1.00 86.88 213 ALA A C 1
ATOM 1615 O O . ALA A 1 213 ? 19.254 1.293 -13.081 1.00 86.88 213 ALA A O 1
ATOM 1616 N N . GLY A 1 214 ? 19.577 2.526 -14.924 1.00 80.94 214 GLY A N 1
ATOM 1617 C CA . GLY A 1 214 ? 20.688 1.727 -15.451 1.00 80.94 214 GLY A CA 1
ATOM 1618 C C . GLY A 1 214 ? 20.274 0.325 -15.921 1.00 80.94 214 GLY A C 1
ATOM 1619 O O . GLY A 1 214 ? 21.060 -0.628 -15.826 1.00 80.94 214 GLY A O 1
ATOM 1620 N N . LEU A 1 215 ? 19.029 0.196 -16.379 1.00 77.31 215 LEU A N 1
ATOM 1621 C CA . LEU A 1 215 ? 18.388 -1.024 -16.874 1.00 77.31 215 LEU A CA 1
ATOM 1622 C C . LEU A 1 215 ? 18.266 -1.062 -18.404 1.00 77.31 215 LEU A C 1
ATOM 1624 O O . LEU A 1 215 ? 17.856 -2.084 -18.950 1.00 77.31 215 LEU A O 1
ATOM 1628 N N . ASP A 1 216 ? 18.637 0.012 -19.100 1.00 75.25 216 ASP A N 1
ATOM 1629 C CA . ASP A 1 216 ? 18.675 0.031 -20.559 1.00 75.25 216 ASP A CA 1
ATOM 1630 C C . ASP A 1 216 ? 19.750 -0.917 -21.118 1.00 75.25 216 ASP A C 1
ATOM 1632 O O . ASP A 1 216 ? 20.747 -1.244 -20.461 1.00 75.25 216 ASP A O 1
ATOM 1636 N N . LEU A 1 217 ? 19.565 -1.331 -22.374 1.00 59.38 217 LEU A N 1
ATOM 1637 C CA . LEU A 1 217 ? 20.447 -2.280 -23.053 1.00 59.38 217 LEU A CA 1
ATOM 1638 C C . LEU A 1 217 ? 21.919 -1.832 -23.045 1.00 59.38 217 LEU A C 1
ATOM 1640 O O . LEU A 1 217 ? 22.809 -2.668 -22.893 1.00 59.38 217 LEU A O 1
ATOM 1644 N N . GLY A 1 218 ? 22.196 -0.530 -23.159 1.00 55.75 218 GLY A N 1
ATOM 1645 C CA . GLY A 1 218 ? 23.551 0.021 -23.131 1.00 55.75 218 GLY A CA 1
ATOM 1646 C C . GLY A 1 218 ? 24.188 -0.035 -21.739 1.00 55.75 218 GLY A C 1
ATOM 1647 O O . GLY A 1 218 ? 25.375 -0.342 -21.599 1.00 55.75 218 GLY A O 1
ATOM 1648 N N . SER A 1 219 ? 23.420 0.213 -20.682 1.00 64.00 219 SER A N 1
ATOM 1649 C CA . SER A 1 219 ? 23.874 0.049 -19.294 1.00 64.00 219 SER A CA 1
ATOM 1650 C C . SER A 1 219 ? 24.072 -1.416 -18.913 1.00 64.00 219 SER A C 1
ATOM 1652 O O . SER A 1 219 ? 25.078 -1.759 -18.283 1.00 64.00 219 SER A O 1
ATOM 1654 N N . VAL A 1 220 ? 23.177 -2.301 -19.354 1.00 62.94 220 VAL A N 1
ATOM 1655 C CA . VAL A 1 220 ? 23.318 -3.751 -19.179 1.00 62.94 220 VAL A CA 1
ATOM 1656 C C . VAL A 1 220 ? 24.549 -4.263 -19.931 1.00 62.94 220 VAL A C 1
ATOM 1658 O O . VAL A 1 220 ? 25.379 -4.941 -19.326 1.00 62.94 220 VAL A O 1
ATOM 1661 N N . ALA A 1 221 ? 24.741 -3.874 -21.195 1.00 54.94 221 ALA A N 1
ATOM 1662 C CA . ALA A 1 221 ? 25.920 -4.235 -21.982 1.00 54.94 221 ALA A CA 1
ATOM 1663 C C . ALA A 1 221 ? 27.219 -3.78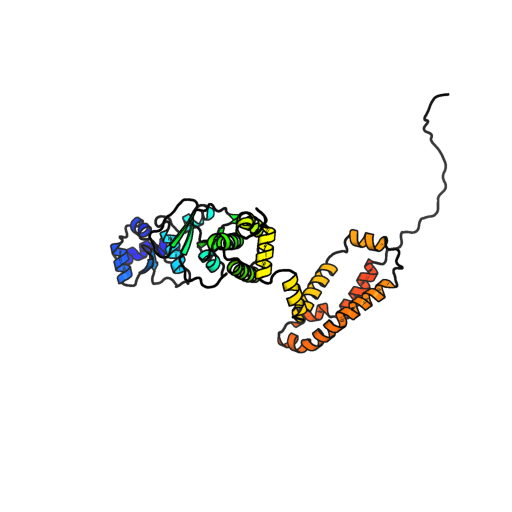7 -21.295 1.00 54.94 221 ALA A C 1
ATOM 1665 O O . ALA A 1 221 ? 28.137 -4.591 -21.134 1.00 54.94 221 ALA A O 1
ATOM 1666 N N . ARG A 1 222 ? 27.277 -2.547 -20.788 1.00 66.94 222 ARG A N 1
ATOM 1667 C CA . ARG A 1 222 ? 28.434 -2.056 -20.021 1.00 66.94 222 ARG A CA 1
ATOM 1668 C C . ARG A 1 222 ? 28.703 -2.895 -18.771 1.00 66.94 222 ARG A C 1
ATOM 1670 O O . ARG A 1 222 ? 29.853 -3.251 -18.525 1.00 66.94 222 ARG A O 1
ATOM 1677 N N . ARG A 1 223 ? 27.669 -3.271 -18.009 1.00 62.38 223 ARG A N 1
ATOM 1678 C CA . ARG A 1 223 ? 27.805 -4.128 -16.812 1.00 62.38 223 ARG A CA 1
ATOM 1679 C C . ARG A 1 223 ? 28.297 -5.535 -17.151 1.00 62.38 223 ARG A C 1
ATOM 1681 O O . ARG A 1 223 ? 29.135 -6.062 -16.426 1.00 62.38 223 ARG A O 1
ATOM 1688 N N . ILE A 1 224 ? 27.817 -6.111 -18.252 1.00 57.00 224 ILE A N 1
ATOM 1689 C CA . ILE A 1 224 ? 28.278 -7.400 -18.789 1.00 57.00 224 ILE A CA 1
ATOM 1690 C C . ILE A 1 224 ? 29.758 -7.306 -19.174 1.00 57.00 224 ILE A C 1
ATOM 1692 O O . ILE A 1 224 ? 30.549 -8.150 -18.762 1.00 57.00 224 ILE A O 1
ATOM 1696 N N . THR A 1 225 ? 30.164 -6.256 -19.896 1.00 55.44 225 THR A N 1
ATOM 1697 C CA . THR A 1 225 ? 31.573 -6.075 -20.289 1.00 55.44 225 THR A CA 1
ATOM 1698 C C . THR A 1 225 ? 32.495 -5.772 -19.109 1.00 55.44 225 THR A C 1
ATOM 1700 O O . THR A 1 225 ? 33.654 -6.175 -19.117 1.00 55.44 225 THR A O 1
ATOM 1703 N N . ALA A 1 226 ? 31.991 -5.085 -18.079 1.00 63.41 226 ALA A N 1
ATOM 1704 C CA . ALA A 1 226 ? 32.762 -4.711 -16.897 1.00 63.41 226 ALA A CA 1
ATOM 1705 C C . ALA A 1 226 ? 32.868 -5.841 -15.858 1.00 63.41 226 ALA A C 1
ATOM 1707 O O . ALA A 1 226 ? 33.735 -5.786 -14.988 1.00 63.41 226 ALA A O 1
ATOM 1708 N N . ASN A 1 227 ? 32.003 -6.860 -15.929 1.00 53.59 227 ASN A N 1
ATOM 1709 C CA . ASN A 1 227 ? 32.010 -8.004 -15.024 1.00 53.59 227 ASN A CA 1
ATOM 1710 C C . ASN A 1 227 ? 32.184 -9.317 -15.813 1.00 53.59 227 ASN A C 1
ATOM 1712 O O . ASN A 1 227 ? 31.201 -9.871 -16.309 1.00 53.59 227 ASN A O 1
ATOM 1716 N N . PRO A 1 228 ? 33.414 -9.861 -15.878 1.00 46.25 228 PRO A N 1
ATOM 1717 C CA . PRO A 1 228 ? 33.711 -11.086 -16.621 1.00 46.25 228 PRO A CA 1
ATOM 1718 C C . PRO A 1 228 ? 32.870 -12.306 -16.214 1.00 46.25 228 PRO A C 1
ATOM 1720 O O . PRO A 1 228 ? 32.585 -13.152 -17.058 1.00 46.25 228 PRO A O 1
ATOM 1723 N N . VAL A 1 229 ? 32.445 -12.399 -14.946 1.00 44.34 229 VAL A N 1
ATOM 1724 C CA . VAL A 1 229 ? 31.597 -13.497 -14.445 1.00 44.34 229 VAL A CA 1
ATOM 1725 C C . VAL A 1 229 ? 30.180 -13.375 -14.998 1.00 44.34 229 VAL A C 1
ATOM 1727 O O . VAL A 1 229 ? 29.622 -14.354 -15.487 1.00 44.34 229 VAL A O 1
ATOM 1730 N N . LEU A 1 230 ? 29.610 -12.168 -14.968 1.00 46.78 230 LEU A N 1
ATOM 1731 C CA . LEU A 1 230 ? 28.294 -11.897 -15.546 1.00 46.78 230 LEU A CA 1
ATOM 1732 C C . LEU A 1 230 ? 28.311 -12.080 -17.071 1.00 46.78 230 LEU A C 1
ATOM 1734 O O . LEU A 1 230 ? 27.385 -12.667 -17.622 1.00 46.78 230 LEU A O 1
ATOM 1738 N N . GLY A 1 231 ? 29.380 -11.638 -17.740 1.00 44.53 231 GLY A N 1
ATOM 1739 C CA . GLY A 1 231 ? 29.587 -11.857 -19.172 1.00 44.53 231 GLY A CA 1
ATOM 1740 C C . GLY A 1 231 ? 29.602 -13.333 -19.562 1.00 44.53 231 GLY A C 1
ATOM 1741 O O . GLY A 1 231 ? 28.910 -13.726 -20.500 1.00 44.53 231 GLY A O 1
ATOM 1742 N N . ALA A 1 232 ? 30.324 -14.161 -18.803 1.00 47.41 232 ALA A N 1
ATOM 1743 C CA . ALA A 1 232 ? 30.346 -15.606 -19.008 1.00 47.41 232 ALA A CA 1
ATOM 1744 C C . ALA A 1 232 ? 28.967 -16.254 -18.783 1.00 47.41 232 ALA A C 1
ATOM 1746 O O . ALA A 1 232 ? 28.557 -17.099 -19.574 1.00 47.41 232 ALA A O 1
ATOM 1747 N N . TRP A 1 233 ? 28.234 -15.831 -17.747 1.00 44.56 233 TRP A N 1
ATOM 1748 C CA . TRP A 1 233 ? 26.880 -16.320 -17.457 1.00 44.56 233 TRP A CA 1
ATOM 1749 C C . TRP A 1 233 ? 25.878 -15.987 -18.561 1.00 44.56 233 TRP A C 1
ATOM 1751 O O . TRP A 1 233 ? 25.141 -16.863 -19.004 1.00 44.56 233 TRP A O 1
ATOM 1761 N N . VAL A 1 234 ? 25.870 -14.739 -19.034 1.00 50.69 234 VAL A N 1
ATOM 1762 C CA . VAL A 1 234 ? 24.995 -14.321 -20.135 1.00 50.69 234 VAL A CA 1
ATOM 1763 C C . VAL A 1 234 ? 25.331 -15.112 -21.400 1.00 50.69 234 VAL A C 1
ATOM 1765 O O . VAL A 1 234 ? 24.428 -15.663 -22.020 1.00 50.69 234 VAL A O 1
ATOM 1768 N N . ALA A 1 235 ? 26.614 -15.249 -21.751 1.00 51.00 235 ALA A N 1
ATOM 1769 C CA . ALA A 1 235 ? 27.031 -16.051 -22.902 1.00 51.00 235 ALA A CA 1
ATOM 1770 C C . ALA A 1 235 ? 26.579 -17.519 -22.788 1.00 51.00 235 ALA A C 1
ATOM 1772 O O . ALA A 1 235 ? 26.070 -18.074 -23.761 1.00 51.00 235 ALA A O 1
ATOM 1773 N N . ALA A 1 236 ? 26.715 -18.130 -21.607 1.00 45.41 236 ALA A N 1
ATOM 1774 C CA . ALA A 1 236 ? 26.273 -19.499 -21.349 1.00 45.41 236 ALA A CA 1
ATOM 1775 C C . ALA A 1 236 ? 24.749 -19.663 -21.480 1.00 45.41 236 ALA A C 1
ATOM 1777 O O . ALA A 1 236 ? 24.297 -20.628 -22.092 1.00 45.41 236 ALA A O 1
ATOM 1778 N N . GLU A 1 237 ? 23.955 -18.717 -20.969 1.00 45.94 237 GLU A N 1
ATOM 1779 C CA . GLU A 1 237 ? 22.490 -18.759 -21.076 1.00 45.94 237 GLU A CA 1
ATOM 1780 C C . GLU A 1 237 ? 22.012 -18.544 -22.524 1.00 45.94 237 GLU A C 1
ATOM 1782 O O . GLU A 1 237 ? 21.120 -19.248 -22.998 1.00 45.94 237 GLU A O 1
ATOM 1787 N N . TYR A 1 238 ? 22.657 -17.642 -23.275 1.00 48.31 238 TYR A N 1
ATOM 1788 C CA . TYR A 1 238 ? 22.403 -17.476 -24.712 1.00 48.31 238 TYR A CA 1
ATOM 1789 C C . TYR A 1 238 ? 22.740 -18.745 -25.500 1.00 48.31 238 TYR A C 1
ATOM 1791 O O . TYR A 1 238 ? 21.929 -19.196 -26.309 1.00 48.31 238 TYR A O 1
ATOM 1799 N N . LEU A 1 239 ? 23.907 -19.347 -25.245 1.00 46.62 239 LEU A N 1
ATOM 1800 C CA . LEU A 1 239 ? 24.301 -20.623 -25.845 1.00 46.62 239 LEU A CA 1
ATOM 1801 C C . LEU A 1 239 ? 23.279 -21.713 -25.517 1.00 46.62 239 LEU A C 1
ATOM 1803 O O . LEU A 1 239 ? 22.833 -22.413 -26.416 1.00 46.62 239 LEU A O 1
ATOM 1807 N N . LYS A 1 240 ? 22.839 -21.816 -24.262 1.00 43.84 240 LYS A N 1
ATOM 1808 C CA . LYS A 1 240 ? 21.825 -22.782 -23.835 1.00 43.84 240 LYS A CA 1
ATOM 1809 C C . LYS A 1 240 ? 20.503 -22.602 -24.584 1.00 43.84 240 LYS A C 1
ATOM 1811 O O . LYS A 1 240 ? 19.963 -23.595 -25.061 1.00 43.84 240 LYS A O 1
ATOM 1816 N N . ASN A 1 241 ? 20.005 -21.375 -24.749 1.00 43.47 241 ASN A N 1
ATOM 1817 C CA . ASN A 1 241 ? 18.761 -21.116 -25.486 1.00 43.47 241 ASN A CA 1
ATOM 1818 C C . ASN A 1 241 ? 18.878 -21.422 -26.985 1.00 43.47 241 ASN A C 1
ATOM 1820 O O . ASN A 1 241 ? 17.976 -22.044 -27.546 1.00 43.47 241 ASN A O 1
ATOM 1824 N N . ILE A 1 242 ? 19.990 -21.042 -27.620 1.00 44.91 242 ILE A N 1
ATOM 1825 C CA . ILE A 1 242 ? 20.263 -21.338 -29.038 1.00 44.91 242 ILE A CA 1
ATOM 1826 C C . ILE A 1 242 ? 20.413 -22.847 -29.264 1.00 44.91 242 ILE A C 1
ATOM 1828 O O . ILE A 1 242 ? 19.921 -23.377 -30.251 1.00 44.91 242 ILE A O 1
ATOM 1832 N N . LEU A 1 243 ? 21.068 -23.555 -28.342 1.00 42.69 243 LEU A N 1
ATOM 1833 C CA . LEU A 1 243 ? 21.261 -25.006 -28.418 1.00 42.69 243 LEU A CA 1
ATOM 1834 C C . LEU A 1 243 ? 19.999 -25.801 -28.051 1.00 42.69 243 LEU A C 1
ATOM 1836 O O . LEU A 1 243 ? 19.894 -26.968 -28.414 1.00 42.69 243 LEU A O 1
ATOM 1840 N N . SER A 1 244 ? 19.048 -25.181 -27.348 1.00 41.41 244 SER A N 1
ATOM 1841 C CA . SER A 1 244 ? 17.770 -25.796 -26.958 1.00 41.41 244 SER A CA 1
ATOM 1842 C C . SER A 1 244 ? 16.635 -25.516 -27.948 1.00 41.41 244 SER A C 1
ATOM 1844 O O . SER A 1 244 ? 15.539 -26.046 -27.776 1.00 41.41 244 SER A O 1
ATOM 1846 N N . THR A 1 245 ? 16.867 -24.698 -28.978 1.00 38.66 245 THR A N 1
ATOM 1847 C CA . THR A 1 245 ? 15.894 -24.429 -30.043 1.00 38.66 245 THR A CA 1
ATOM 1848 C C . THR A 1 245 ? 16.375 -25.038 -31.356 1.00 38.66 245 THR A C 1
ATOM 1850 O O . THR A 1 245 ? 17.527 -24.872 -31.747 1.00 38.66 245 THR A O 1
ATOM 1853 N N . GLU A 1 246 ? 15.502 -25.767 -32.061 1.00 43.16 246 GLU A N 1
ATOM 1854 C CA . GLU A 1 246 ? 15.819 -26.169 -33.433 1.00 43.16 246 GLU A CA 1
ATOM 1855 C C . GLU A 1 246 ? 16.064 -24.919 -34.295 1.00 43.16 246 GLU A C 1
ATOM 1857 O O . GLU A 1 246 ? 15.306 -23.948 -34.187 1.00 43.16 246 GLU A O 1
ATOM 1862 N N . PRO A 1 247 ? 17.086 -24.916 -35.173 1.00 49.09 247 PRO A N 1
ATOM 1863 C CA . PRO A 1 247 ? 17.365 -23.764 -36.019 1.00 49.09 247 PRO A CA 1
ATOM 1864 C C . PRO A 1 247 ? 16.147 -23.450 -36.891 1.00 49.09 247 PRO A C 1
ATOM 1866 O O . PRO A 1 247 ? 15.630 -24.334 -37.582 1.00 49.09 247 PRO A O 1
ATOM 1869 N N . SER A 1 248 ? 15.707 -22.189 -36.855 1.00 43.28 248 SER A N 1
ATOM 1870 C CA . SER A 1 248 ? 14.506 -21.718 -37.547 1.00 43.28 248 SER A CA 1
ATOM 1871 C C . SER A 1 248 ? 14.616 -21.865 -39.069 1.00 43.28 248 SER A C 1
ATOM 1873 O O . SER A 1 248 ? 15.695 -21.792 -39.660 1.00 43.28 248 SER A O 1
ATOM 1875 N N . GLU A 1 249 ? 13.477 -22.045 -39.735 1.00 40.72 249 GLU A N 1
ATOM 1876 C CA . GLU A 1 249 ? 13.397 -22.276 -41.184 1.00 40.72 249 GLU A CA 1
ATOM 1877 C C . GLU A 1 249 ? 13.983 -21.120 -42.020 1.00 40.72 249 GLU A C 1
ATOM 1879 O O . GLU A 1 249 ? 14.570 -21.342 -43.079 1.00 40.72 249 GLU A O 1
ATOM 1884 N N . GLY A 1 250 ? 13.915 -19.886 -41.507 1.00 38.28 250 GLY A N 1
ATOM 1885 C CA . GLY A 1 250 ? 14.552 -18.717 -42.122 1.00 38.28 250 GLY A CA 1
ATOM 1886 C C . GLY A 1 250 ? 16.082 -18.792 -42.108 1.00 38.28 250 GLY A C 1
ATOM 1887 O O . GLY A 1 250 ? 16.720 -18.488 -43.112 1.00 38.28 250 GLY A O 1
ATOM 1888 N N . PHE A 1 251 ? 16.672 -19.279 -41.012 1.00 39.41 251 PHE A N 1
ATOM 1889 C CA . PHE A 1 251 ? 18.116 -19.510 -40.921 1.00 39.41 251 PHE A CA 1
ATOM 1890 C C . PHE A 1 251 ? 18.562 -20.631 -41.875 1.00 39.41 251 PHE A C 1
ATOM 1892 O O . PHE A 1 251 ? 19.587 -20.506 -42.544 1.00 39.41 251 PHE A O 1
ATOM 1899 N N . ARG A 1 252 ? 17.741 -21.685 -42.020 1.00 43.50 252 ARG A N 1
ATOM 1900 C CA . ARG A 1 252 ? 17.967 -22.780 -42.986 1.00 43.50 252 ARG A CA 1
ATOM 1901 C C . ARG A 1 252 ? 17.965 -22.280 -44.438 1.00 43.50 252 ARG A C 1
ATOM 1903 O O . ARG A 1 252 ? 18.826 -22.686 -45.213 1.00 43.50 252 ARG A O 1
ATOM 1910 N N . LYS A 1 253 ? 17.042 -21.379 -44.803 1.00 41.94 253 LYS A N 1
ATOM 1911 C CA . LYS A 1 253 ? 16.968 -20.790 -46.155 1.00 41.94 253 LYS A CA 1
ATOM 1912 C C . LYS A 1 253 ? 18.163 -19.899 -46.482 1.00 41.94 253 LYS A C 1
ATOM 1914 O O . LYS A 1 253 ? 18.765 -20.083 -47.533 1.00 41.94 253 LYS A O 1
ATOM 1919 N N . ILE A 1 254 ? 18.549 -19.006 -45.568 1.00 41.44 254 ILE A N 1
ATOM 1920 C CA . ILE A 1 254 ? 19.683 -18.090 -45.776 1.00 41.44 254 ILE A CA 1
ATOM 1921 C C . ILE A 1 254 ? 20.981 -18.876 -46.016 1.00 41.44 254 ILE A C 1
ATOM 1923 O O . ILE A 1 254 ? 21.738 -18.557 -46.927 1.00 41.44 254 ILE A O 1
ATOM 1927 N N . MET A 1 255 ? 21.210 -19.950 -45.257 1.00 39.91 255 MET A N 1
ATOM 1928 C CA . MET A 1 255 ? 22.397 -20.795 -45.425 1.00 39.91 255 MET A CA 1
ATOM 1929 C C . MET A 1 255 ? 22.385 -21.628 -46.719 1.00 39.91 255 MET A C 1
ATOM 1931 O O . MET A 1 255 ? 23.452 -21.962 -47.223 1.00 39.91 255 MET A O 1
ATOM 1935 N N . ALA A 1 256 ? 21.212 -21.951 -47.275 1.00 44.50 256 ALA A N 1
ATOM 1936 C CA . ALA A 1 256 ? 21.085 -22.682 -48.541 1.00 44.50 256 ALA A CA 1
ATOM 1937 C C . ALA A 1 256 ? 21.264 -21.784 -49.782 1.00 44.50 256 ALA A C 1
ATOM 1939 O O . ALA A 1 256 ? 21.697 -22.250 -50.836 1.00 44.50 256 ALA A O 1
ATOM 1940 N N . GLU A 1 257 ? 20.925 -20.500 -49.666 1.00 36.53 257 GLU A N 1
ATOM 1941 C CA . GLU A 1 257 ? 20.985 -19.524 -50.762 1.00 36.53 257 GLU A CA 1
ATOM 1942 C C . GLU A 1 257 ? 22.405 -18.986 -50.985 1.00 36.53 257 GLU A C 1
ATOM 1944 O O . GLU A 1 257 ? 22.822 -18.681 -52.107 1.00 36.53 257 GLU A O 1
ATOM 1949 N N . ILE A 1 258 ? 23.193 -18.946 -49.913 1.00 34.75 258 ILE A N 1
ATOM 1950 C CA . ILE A 1 258 ? 24.612 -18.635 -49.959 1.00 34.75 258 ILE A CA 1
ATOM 1951 C C . ILE A 1 258 ? 25.343 -19.907 -50.430 1.00 34.75 258 ILE A C 1
ATOM 1953 O O . ILE A 1 258 ? 25.665 -20.772 -49.624 1.00 34.75 258 ILE A O 1
ATOM 1957 N N . LYS A 1 259 ? 25.588 -20.047 -51.746 1.00 40.47 259 LYS A N 1
ATOM 1958 C CA . LYS A 1 259 ? 26.376 -21.140 -52.374 1.00 40.47 259 LYS A CA 1
ATOM 1959 C C . LYS A 1 259 ? 27.831 -21.170 -51.875 1.00 40.47 259 LYS A C 1
ATOM 1961 O O . LYS A 1 259 ? 28.764 -20.857 -52.612 1.00 40.47 259 LYS A O 1
ATOM 1966 N N . LEU A 1 260 ? 28.036 -21.529 -50.621 1.00 32.16 260 LEU A N 1
ATOM 1967 C CA . LEU A 1 260 ? 29.334 -21.600 -49.976 1.00 32.16 260 LEU A CA 1
ATOM 1968 C C . LEU A 1 260 ? 29.651 -23.089 -49.731 1.00 32.16 260 LEU A C 1
ATOM 1970 O O . LEU A 1 260 ? 28.796 -23.813 -49.218 1.00 32.16 260 LEU A O 1
ATOM 1974 N N . PRO A 1 261 ? 30.825 -23.591 -50.162 1.00 36.59 261 PRO A N 1
ATOM 1975 C CA . PRO A 1 261 ? 31.183 -25.000 -50.023 1.00 36.59 261 PRO A CA 1
ATOM 1976 C C . PRO A 1 261 ? 31.189 -25.414 -48.544 1.00 36.59 261 PRO A C 1
ATOM 1978 O O . PRO A 1 261 ? 31.954 -24.905 -47.727 1.00 36.59 261 PRO A O 1
ATOM 1981 N N . THR A 1 262 ? 30.297 -26.344 -48.215 1.00 43.53 262 THR A N 1
ATOM 1982 C CA . THR A 1 262 ? 29.808 -26.649 -46.865 1.00 43.53 262 THR A CA 1
ATOM 1983 C C . THR A 1 262 ? 30.770 -27.323 -45.872 1.00 43.53 262 THR A C 1
ATOM 1985 O O . THR A 1 262 ? 30.499 -27.182 -44.685 1.00 43.53 262 THR A O 1
ATOM 1988 N N . PRO A 1 263 ? 31.882 -27.999 -46.232 1.00 39.50 263 PRO A N 1
ATOM 1989 C CA . PRO A 1 263 ? 32.748 -28.606 -45.211 1.00 39.50 263 PRO A CA 1
ATOM 1990 C C . PRO A 1 263 ? 33.901 -27.714 -44.710 1.00 39.50 263 PRO A C 1
ATOM 1992 O O . PRO A 1 263 ? 34.519 -28.058 -43.712 1.00 39.50 263 PRO A O 1
ATOM 1995 N N . ALA A 1 264 ? 34.219 -26.586 -45.361 1.00 32.47 264 ALA A N 1
ATOM 1996 C CA . ALA A 1 264 ? 35.375 -25.753 -44.973 1.00 32.47 264 ALA A CA 1
ATOM 1997 C C . ALA A 1 264 ? 35.025 -24.641 -43.963 1.00 32.47 264 ALA A C 1
ATOM 1999 O O . ALA A 1 264 ? 35.843 -24.258 -43.131 1.00 32.47 264 ALA A O 1
ATOM 2000 N N . ILE A 1 265 ? 33.785 -24.147 -43.997 1.00 34.31 265 ILE A N 1
ATOM 2001 C CA . ILE A 1 265 ? 33.324 -23.030 -43.154 1.00 34.31 265 ILE A CA 1
ATOM 2002 C C . ILE A 1 265 ? 33.014 -23.504 -41.735 1.00 34.31 265 ILE A C 1
ATOM 2004 O O . ILE A 1 265 ? 33.106 -22.726 -40.793 1.00 34.31 265 ILE A O 1
ATOM 2008 N N . THR A 1 266 ? 32.654 -24.776 -41.554 1.00 41.16 266 THR A N 1
ATOM 2009 C CA . THR A 1 266 ? 32.341 -25.329 -40.232 1.00 41.16 266 THR A CA 1
ATOM 2010 C C . THR A 1 266 ? 33.555 -25.313 -39.318 1.00 41.16 266 THR A C 1
ATOM 2012 O O . THR A 1 266 ? 33.418 -24.929 -38.160 1.00 41.16 266 THR A O 1
ATOM 2015 N N . ASP A 1 267 ? 34.736 -25.633 -39.846 1.00 39.75 267 ASP A N 1
ATOM 2016 C CA . ASP A 1 267 ? 35.976 -25.637 -39.071 1.00 39.75 267 ASP A CA 1
ATOM 2017 C C . ASP A 1 267 ? 36.488 -24.213 -38.835 1.00 39.75 267 ASP A C 1
ATOM 2019 O O . ASP A 1 267 ? 36.887 -23.892 -37.722 1.00 39.75 267 ASP A O 1
ATOM 2023 N N . GLU A 1 268 ? 36.386 -23.314 -39.820 1.00 39.12 268 GLU A N 1
ATOM 2024 C CA . GLU A 1 268 ? 36.779 -21.906 -39.657 1.00 39.12 268 GLU A CA 1
ATOM 2025 C C . GLU A 1 268 ? 35.864 -21.137 -38.696 1.00 39.12 268 GLU A C 1
ATOM 2027 O O . GLU A 1 268 ? 36.344 -20.331 -37.898 1.00 39.12 268 GLU A O 1
ATOM 2032 N N . VAL A 1 269 ? 34.550 -21.385 -38.735 1.00 39.03 269 VAL A N 1
ATOM 2033 C CA . VAL A 1 269 ? 33.576 -20.774 -37.818 1.00 39.03 269 VAL A CA 1
ATOM 2034 C C . VAL A 1 269 ? 33.690 -21.391 -36.428 1.00 39.03 269 VAL A C 1
ATOM 2036 O O . VAL A 1 269 ? 33.682 -20.648 -35.446 1.00 39.03 269 VAL A O 1
ATOM 2039 N N . ALA A 1 270 ? 33.865 -22.712 -36.315 1.00 41.47 270 ALA A N 1
ATOM 2040 C CA . ALA A 1 270 ? 34.143 -23.360 -35.035 1.00 41.47 270 ALA A CA 1
ATOM 2041 C C . ALA A 1 270 ? 35.457 -22.850 -34.433 1.00 41.47 270 ALA A C 1
ATOM 2043 O O . ALA A 1 270 ? 35.485 -22.491 -33.257 1.00 41.47 270 ALA A O 1
ATOM 2044 N N . GLU A 1 271 ? 36.515 -22.715 -35.235 1.00 42.34 271 GLU A N 1
ATOM 2045 C CA . GLU A 1 271 ? 37.771 -22.112 -34.802 1.00 42.34 271 GLU A CA 1
ATOM 2046 C C . GLU A 1 271 ? 37.604 -20.639 -34.433 1.00 42.34 271 GLU A C 1
ATOM 2048 O O . GLU A 1 271 ? 38.193 -20.203 -33.450 1.00 42.34 271 GLU A O 1
ATOM 2053 N N . ALA A 1 272 ? 36.829 -19.849 -35.179 1.00 42.72 272 ALA A N 1
ATOM 2054 C CA . ALA A 1 272 ? 36.609 -18.436 -34.879 1.00 42.72 272 ALA A CA 1
ATOM 2055 C C . ALA A 1 272 ? 35.852 -18.257 -33.557 1.00 42.72 272 ALA A C 1
ATOM 2057 O O . ALA A 1 272 ? 36.252 -17.441 -32.725 1.00 42.72 272 ALA A O 1
ATOM 2058 N N . VAL A 1 273 ? 34.818 -19.071 -33.326 1.00 41.75 273 VAL A N 1
ATOM 2059 C CA . VAL A 1 273 ? 34.076 -19.134 -32.060 1.00 41.75 273 VAL A CA 1
ATOM 2060 C C . VAL A 1 273 ? 34.992 -19.606 -30.930 1.00 41.75 273 VAL A C 1
ATOM 2062 O O . VAL A 1 273 ? 35.051 -18.975 -29.877 1.00 41.75 273 VAL A O 1
ATOM 2065 N N . GLN A 1 274 ? 35.786 -20.653 -31.150 1.00 45.19 274 GLN A N 1
ATOM 2066 C CA . GLN A 1 274 ? 36.732 -21.172 -30.163 1.00 45.19 274 GLN A CA 1
ATOM 2067 C C . GLN A 1 274 ? 37.831 -20.152 -29.835 1.00 45.19 274 GLN A C 1
ATOM 2069 O O . GLN A 1 274 ? 38.184 -19.977 -28.672 1.00 45.19 274 GLN A O 1
ATOM 2074 N N . ARG A 1 275 ? 38.344 -19.425 -30.831 1.00 46.50 275 ARG A N 1
ATOM 2075 C CA . ARG A 1 275 ? 39.363 -18.375 -30.690 1.00 46.50 275 ARG A CA 1
ATOM 2076 C C . ARG A 1 275 ? 38.811 -17.146 -29.971 1.00 46.50 275 ARG A C 1
ATOM 2078 O O . ARG A 1 275 ? 39.526 -16.568 -29.158 1.00 46.50 275 ARG A O 1
ATOM 2085 N N . ALA A 1 276 ? 37.549 -16.791 -30.217 1.00 44.22 276 ALA A N 1
ATOM 2086 C CA . ALA A 1 276 ? 36.851 -15.717 -29.515 1.00 44.22 276 ALA A CA 1
ATOM 2087 C C . ALA A 1 276 ? 36.537 -16.079 -28.053 1.00 44.22 276 ALA A C 1
ATOM 2089 O O . ALA A 1 276 ? 36.648 -15.229 -27.174 1.00 44.22 276 ALA A O 1
ATOM 2090 N N . LEU A 1 277 ? 36.198 -17.342 -27.772 1.00 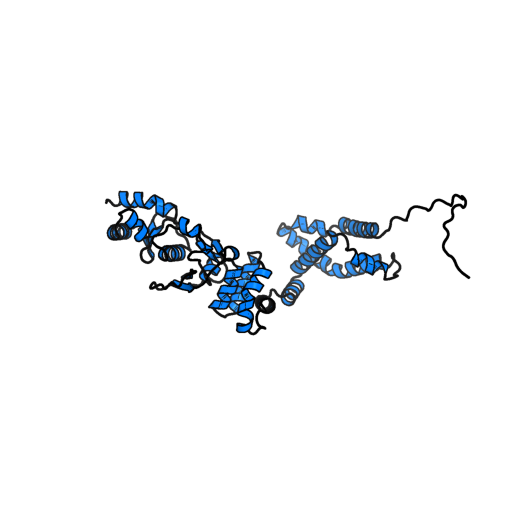43.19 277 LEU A N 1
ATOM 2091 C CA . LEU A 1 277 ? 35.846 -17.806 -26.426 1.00 43.19 277 LEU A CA 1
ATOM 2092 C C . LEU A 1 277 ? 37.061 -18.218 -25.572 1.00 43.19 277 LEU A C 1
ATOM 2094 O O . LEU A 1 277 ? 36.991 -18.178 -24.344 1.00 43.19 277 LEU A O 1
ATOM 2098 N N . ARG A 1 278 ? 38.203 -18.566 -26.180 1.00 43.50 278 ARG A N 1
ATOM 2099 C CA . ARG A 1 278 ? 39.435 -19.012 -25.491 1.00 43.50 278 ARG A CA 1
ATOM 2100 C C . ARG A 1 278 ? 39.962 -18.062 -24.401 1.00 43.50 278 ARG A C 1
ATOM 2102 O O . ARG A 1 278 ? 40.276 -18.560 -23.321 1.00 43.50 278 ARG A O 1
ATOM 2109 N N . PRO A 1 279 ? 40.005 -16.728 -24.584 1.00 44.75 279 PRO A N 1
ATOM 2110 C CA . PRO A 1 279 ? 40.413 -15.805 -23.521 1.00 44.75 279 PRO A CA 1
ATOM 2111 C C . PRO A 1 279 ? 39.467 -15.846 -22.313 1.00 44.75 279 PRO A C 1
ATOM 2113 O O . PRO A 1 279 ? 39.901 -15.700 -21.169 1.00 44.75 279 PRO A O 1
ATOM 2116 N N . HIS A 1 280 ? 38.176 -16.083 -22.560 1.00 45.84 280 HIS A N 1
ATOM 2117 C CA . HIS A 1 280 ? 37.170 -16.222 -21.515 1.00 45.84 280 HIS A CA 1
ATOM 2118 C C . HIS A 1 280 ? 37.313 -17.566 -20.791 1.00 45.84 280 HIS A C 1
ATOM 2120 O O . HIS A 1 280 ? 37.245 -17.588 -19.567 1.00 45.84 280 HIS A O 1
ATOM 2126 N N . PHE A 1 281 ? 37.625 -18.659 -21.496 1.00 45.66 281 PHE A N 1
ATOM 2127 C CA . PHE A 1 281 ? 37.924 -19.961 -20.882 1.00 45.66 281 PHE A CA 1
ATOM 2128 C C . PHE A 1 281 ? 39.190 -19.945 -20.009 1.00 45.66 281 PHE A C 1
ATOM 2130 O O . PHE A 1 281 ? 39.199 -20.527 -18.922 1.00 45.66 281 PHE A O 1
ATOM 2137 N N . ASP A 1 282 ? 40.239 -19.229 -20.419 1.00 44.88 282 ASP A N 1
ATOM 2138 C CA . ASP A 1 282 ? 41.451 -19.049 -19.608 1.00 44.88 282 ASP A CA 1
ATOM 2139 C C . ASP A 1 282 ? 41.187 -18.198 -18.354 1.00 44.88 282 ASP A C 1
ATOM 2141 O O . ASP A 1 282 ? 41.743 -18.463 -17.288 1.00 44.88 282 ASP A O 1
ATOM 2145 N N . ALA A 1 283 ? 40.312 -17.192 -18.445 1.00 48.44 283 ALA A N 1
ATOM 2146 C CA . ALA A 1 283 ? 39.877 -16.414 -17.285 1.00 48.44 283 ALA A CA 1
ATOM 2147 C C . ALA A 1 283 ? 39.008 -17.253 -16.327 1.00 48.44 283 ALA A C 1
ATOM 2149 O O . ALA A 1 283 ? 39.216 -17.235 -15.114 1.00 48.44 283 ALA A O 1
ATOM 2150 N N . ILE A 1 284 ? 38.075 -18.035 -16.874 1.00 42.12 284 ILE A N 1
ATOM 2151 C CA . ILE A 1 284 ? 37.158 -18.923 -16.146 1.00 42.12 284 ILE A CA 1
ATOM 2152 C C . ILE A 1 284 ? 37.917 -20.054 -15.431 1.00 42.12 284 ILE A C 1
ATOM 2154 O O . ILE A 1 284 ? 37.674 -20.323 -14.254 1.00 42.12 284 ILE A O 1
ATOM 2158 N N . SER A 1 285 ? 38.897 -20.676 -16.090 1.00 45.47 285 SER A N 1
ATOM 2159 C CA . SER A 1 285 ? 39.691 -21.776 -15.520 1.00 45.47 285 SER A CA 1
ATOM 2160 C C . SER A 1 285 ? 40.612 -21.345 -14.373 1.00 45.47 285 SER A C 1
ATOM 2162 O O . SER A 1 285 ? 40.879 -22.156 -13.479 1.00 45.47 285 SER A O 1
ATOM 2164 N N . LYS A 1 286 ? 41.047 -20.076 -14.358 1.00 51.69 286 LYS A N 1
ATOM 2165 C CA . LYS A 1 286 ? 41.795 -19.447 -13.253 1.00 51.69 286 LYS A CA 1
ATOM 2166 C C . LYS A 1 286 ? 40.921 -19.135 -12.035 1.00 51.69 286 LYS A C 1
ATOM 2168 O O . LYS A 1 286 ? 41.444 -19.070 -10.929 1.00 51.69 286 LYS A O 1
ATOM 2173 N N . MET A 1 287 ? 39.608 -18.972 -12.222 1.00 45.47 287 MET A N 1
ATOM 2174 C CA . MET A 1 287 ? 38.637 -18.688 -11.152 1.00 45.47 287 MET A CA 1
ATOM 2175 C C . MET A 1 287 ? 38.009 -19.947 -10.536 1.00 45.47 287 MET A C 1
ATOM 2177 O O . MET A 1 287 ? 37.336 -19.859 -9.511 1.00 45.47 287 MET A O 1
ATOM 2181 N N . ARG A 1 288 ? 38.259 -21.125 -11.116 1.00 47.97 288 ARG A N 1
ATOM 2182 C CA . ARG A 1 288 ? 37.795 -22.433 -10.623 1.00 47.97 288 ARG A CA 1
ATOM 2183 C C . ARG A 1 288 ? 38.057 -22.682 -9.125 1.00 47.97 288 ARG A C 1
ATOM 2185 O O . ARG A 1 288 ? 37.104 -23.074 -8.462 1.00 47.97 288 ARG A O 1
ATOM 2192 N N . PRO A 1 289 ? 39.238 -22.379 -8.547 1.00 51.62 289 PRO A N 1
ATOM 2193 C CA . PRO A 1 289 ? 39.457 -22.574 -7.109 1.00 51.62 289 PRO A CA 1
ATOM 2194 C C . PRO A 1 289 ? 38.524 -21.706 -6.245 1.00 51.62 289 PRO A C 1
ATOM 2196 O O . PRO A 1 289 ? 38.064 -22.124 -5.185 1.00 51.62 289 PRO A O 1
ATOM 2199 N N . SER A 1 290 ? 38.199 -20.496 -6.714 1.00 47.91 290 SER A N 1
ATOM 2200 C CA . SER A 1 290 ? 37.272 -19.580 -6.042 1.00 47.91 290 SER A CA 1
ATOM 2201 C C . SER A 1 290 ? 35.812 -20.019 -6.202 1.00 47.91 290 SER A C 1
ATOM 2203 O O . SER A 1 290 ? 35.044 -19.930 -5.248 1.00 47.91 290 SER A O 1
ATOM 2205 N N . ALA A 1 291 ? 35.429 -20.545 -7.369 1.00 44.38 291 ALA A N 1
ATOM 2206 C CA . ALA A 1 291 ? 34.097 -21.106 -7.607 1.00 44.38 291 ALA A CA 1
ATOM 2207 C C . ALA A 1 291 ? 33.847 -22.392 -6.790 1.00 44.38 291 ALA A C 1
ATOM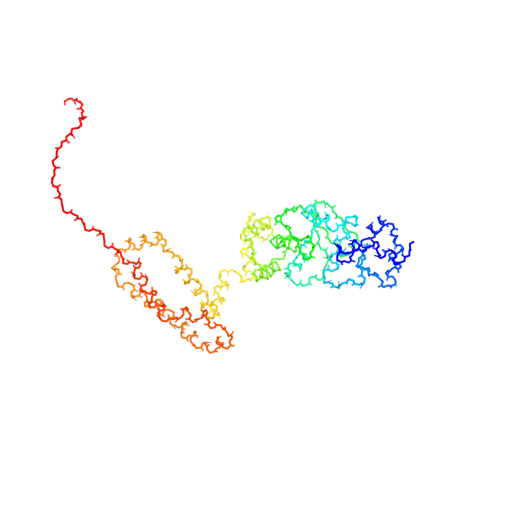 2209 O O . ALA A 1 291 ? 32.749 -22.588 -6.266 1.00 44.38 291 ALA A O 1
ATOM 2210 N N . GLU A 1 292 ? 34.877 -23.227 -6.618 1.00 49.47 292 GLU A N 1
ATOM 2211 C CA . GLU A 1 292 ? 34.865 -24.409 -5.745 1.00 49.47 292 GLU A CA 1
ATOM 2212 C C . GLU A 1 292 ? 34.689 -24.024 -4.271 1.00 49.47 292 GLU A C 1
ATOM 2214 O O . GLU A 1 292 ? 33.876 -24.627 -3.573 1.00 49.47 292 GLU A O 1
ATOM 2219 N N . SER A 1 293 ? 35.360 -22.959 -3.816 1.00 46.41 293 SER A N 1
ATOM 2220 C CA . SER A 1 293 ? 35.220 -22.450 -2.442 1.00 46.41 293 SER A CA 1
ATOM 2221 C C . SER A 1 293 ? 33.821 -21.907 -2.110 1.00 46.41 293 SER A C 1
ATOM 2223 O O . SER A 1 293 ? 33.465 -21.792 -0.940 1.00 46.41 293 SER A O 1
ATOM 2225 N N . LEU A 1 294 ? 33.021 -21.603 -3.138 1.00 40.94 294 LEU A N 1
ATOM 2226 C CA . LEU A 1 294 ? 31.653 -21.089 -3.033 1.00 40.94 294 LEU A CA 1
ATOM 2227 C C . LEU A 1 294 ? 30.581 -22.157 -3.324 1.00 40.94 294 LEU A C 1
ATOM 2229 O O . LEU A 1 294 ? 29.395 -21.836 -3.331 1.00 40.94 294 LEU A O 1
ATOM 2233 N N . GLY A 1 295 ? 30.968 -23.416 -3.570 1.00 38.12 295 GLY A N 1
ATOM 2234 C CA . GLY A 1 295 ? 30.028 -24.525 -3.785 1.00 38.12 295 GLY A CA 1
ATOM 2235 C C . GLY A 1 295 ? 29.286 -24.507 -5.130 1.00 38.12 295 GLY A C 1
ATOM 2236 O O . GLY A 1 295 ? 28.257 -25.162 -5.265 1.00 38.12 295 GLY A O 1
ATOM 2237 N N . LEU A 1 296 ? 29.785 -23.779 -6.137 1.00 40.25 296 LEU A N 1
ATOM 2238 C CA . LEU A 1 296 ? 29.102 -23.552 -7.426 1.00 40.25 296 LEU A CA 1
ATOM 2239 C C . LEU A 1 296 ? 29.413 -24.614 -8.505 1.00 40.25 296 LEU A C 1
ATOM 2241 O O . LEU A 1 296 ? 29.256 -24.361 -9.698 1.00 40.25 296 LEU A O 1
ATOM 2245 N N . THR A 1 297 ? 29.893 -25.795 -8.119 1.00 41.16 297 THR A N 1
ATOM 2246 C CA . THR A 1 297 ? 30.635 -26.702 -9.011 1.00 41.16 297 THR A CA 1
ATOM 2247 C C . THR A 1 297 ? 29.800 -27.391 -10.091 1.00 41.16 297 THR A C 1
ATOM 2249 O O . THR A 1 297 ? 30.282 -27.496 -11.213 1.00 41.16 297 THR A O 1
ATOM 2252 N N . GLN A 1 298 ? 28.561 -27.815 -9.820 1.00 43.03 298 GLN A N 1
ATOM 2253 C CA . GLN A 1 298 ? 27.818 -28.688 -10.748 1.00 43.03 298 GLN A CA 1
ATOM 2254 C C . GLN A 1 298 ? 27.424 -28.013 -12.074 1.00 43.03 298 GLN A C 1
ATOM 2256 O O . GLN A 1 298 ? 27.752 -28.522 -13.141 1.00 43.03 298 GLN A O 1
ATOM 2261 N N . SER A 1 299 ? 26.806 -26.830 -12.039 1.00 40.94 299 SER A N 1
ATOM 2262 C CA . SER A 1 299 ? 26.397 -26.127 -13.269 1.00 40.94 299 SER A CA 1
ATOM 2263 C C . SER A 1 299 ? 27.584 -25.584 -14.076 1.00 40.94 299 SER A C 1
ATOM 2265 O O . SER A 1 299 ? 27.469 -25.343 -15.275 1.00 40.94 299 SER A O 1
ATOM 2267 N N . PHE A 1 300 ? 28.728 -25.376 -13.415 1.00 36.09 300 PHE A N 1
ATOM 2268 C CA . PHE A 1 300 ? 29.931 -24.778 -13.995 1.00 36.09 300 PHE A CA 1
ATOM 2269 C C . PHE A 1 300 ? 30.771 -25.801 -14.776 1.00 36.09 300 PHE A C 1
ATOM 2271 O O . PHE A 1 300 ? 31.378 -25.457 -15.789 1.00 36.09 300 PHE A O 1
ATOM 2278 N N . THR A 1 301 ? 30.802 -27.064 -14.338 1.00 41.84 301 THR A N 1
ATOM 2279 C CA . THR A 1 301 ? 31.571 -28.136 -14.991 1.00 41.84 301 THR A CA 1
ATOM 2280 C C . THR A 1 301 ? 30.879 -28.727 -16.215 1.00 41.84 301 THR A C 1
ATOM 2282 O O . THR A 1 301 ? 31.562 -29.087 -17.172 1.00 41.84 301 THR A O 1
ATOM 2285 N N . ASP A 1 302 ? 29.547 -28.788 -16.226 1.00 45.50 302 ASP A N 1
ATOM 2286 C CA . ASP A 1 302 ? 28.797 -29.442 -17.309 1.00 45.50 302 ASP A CA 1
ATOM 2287 C C . ASP A 1 302 ? 28.844 -28.650 -18.623 1.00 45.50 302 ASP A C 1
ATOM 2289 O O . ASP A 1 302 ? 28.955 -29.230 -19.703 1.00 45.50 302 ASP A O 1
ATOM 2293 N N . VAL A 1 303 ? 28.856 -27.317 -18.535 1.00 41.09 303 VAL A N 1
ATOM 2294 C CA . VAL A 1 303 ? 28.952 -26.409 -19.693 1.00 41.09 303 VAL A CA 1
ATOM 2295 C C . VAL A 1 303 ? 30.369 -26.383 -20.289 1.00 41.09 303 VAL A C 1
ATOM 2297 O O . VAL A 1 303 ? 30.545 -26.112 -21.475 1.00 41.09 303 VAL A O 1
ATOM 2300 N N . LEU A 1 304 ? 31.390 -26.686 -19.480 1.00 40.56 304 LEU A N 1
ATOM 2301 C CA . LEU A 1 304 ? 32.809 -26.602 -19.850 1.00 40.56 304 LEU A CA 1
ATOM 2302 C C . LEU A 1 304 ? 33.442 -27.961 -20.175 1.00 40.56 304 LEU A C 1
ATOM 2304 O O . LEU A 1 304 ? 34.651 -28.033 -20.403 1.00 40.56 304 LEU A O 1
ATOM 2308 N N . ASN A 1 305 ? 32.661 -29.043 -20.188 1.00 44.41 305 ASN A N 1
ATOM 2309 C CA . ASN A 1 305 ? 33.181 -30.376 -20.453 1.00 44.41 305 ASN A CA 1
ATOM 2310 C C . ASN A 1 305 ? 33.652 -30.492 -21.925 1.00 44.41 305 ASN A C 1
ATOM 2312 O O . ASN A 1 305 ? 32.839 -30.347 -22.843 1.00 44.41 305 ASN A O 1
ATOM 2316 N N . PRO A 1 306 ? 34.938 -30.809 -22.187 1.00 41.41 306 PRO A N 1
ATOM 2317 C CA . PRO A 1 306 ? 35.463 -30.989 -23.540 1.00 41.41 306 PRO A CA 1
ATOM 2318 C C . PRO A 1 306 ? 34.726 -32.070 -24.339 1.00 41.41 306 PRO A C 1
ATOM 2320 O O . PRO A 1 306 ? 34.578 -31.928 -25.549 1.00 41.41 306 PRO A O 1
ATOM 2323 N N . GLN A 1 307 ? 34.217 -33.122 -23.682 1.00 41.19 307 GLN A N 1
ATOM 2324 C CA . GLN A 1 307 ? 33.372 -34.127 -24.334 1.00 41.19 307 GLN A CA 1
ATOM 2325 C C . GLN A 1 307 ? 32.005 -33.563 -24.731 1.00 41.19 307 GLN A C 1
ATOM 2327 O O . GLN A 1 307 ? 31.471 -33.965 -25.757 1.00 41.19 307 GLN A O 1
ATOM 2332 N N . VAL A 1 308 ? 31.436 -32.635 -23.956 1.00 44.25 308 VAL A N 1
ATOM 2333 C CA . VAL A 1 308 ? 30.162 -31.979 -24.296 1.00 44.25 308 VAL A CA 1
ATOM 2334 C C . VAL A 1 308 ? 30.367 -31.042 -25.483 1.00 44.25 308 VAL A C 1
ATOM 2336 O O . VAL A 1 308 ? 29.583 -31.088 -26.421 1.00 44.25 308 VAL A O 1
ATOM 2339 N N . LEU A 1 309 ? 31.470 -30.289 -25.514 1.00 37.94 309 LEU A N 1
ATOM 2340 C CA . LEU A 1 309 ? 31.849 -29.429 -26.643 1.00 37.94 309 LEU A CA 1
ATOM 2341 C C . LEU A 1 309 ? 32.197 -30.223 -27.918 1.00 37.94 309 LEU A C 1
ATOM 2343 O O . LEU A 1 309 ? 31.818 -29.816 -29.015 1.00 37.94 309 LEU A O 1
ATOM 2347 N N . ALA A 1 310 ? 32.858 -31.377 -27.789 1.00 41.75 310 ALA A N 1
ATOM 2348 C CA . ALA A 1 310 ? 33.130 -32.281 -28.910 1.00 41.75 310 ALA A CA 1
ATOM 2349 C C . ALA A 1 310 ? 31.864 -33.010 -29.397 1.00 41.75 310 ALA A C 1
ATOM 2351 O O . ALA A 1 310 ? 31.667 -33.183 -30.597 1.00 41.75 310 ALA A O 1
ATOM 2352 N N . ASN A 1 311 ? 30.963 -33.394 -28.489 1.00 43.75 311 ASN A N 1
ATOM 2353 C CA . ASN A 1 311 ? 29.660 -33.941 -28.862 1.00 43.75 311 ASN A CA 1
ATOM 2354 C C . ASN A 1 311 ? 28.763 -32.873 -29.500 1.00 43.75 311 ASN A C 1
ATOM 2356 O O . ASN A 1 311 ? 27.992 -33.199 -30.394 1.00 43.75 311 ASN A O 1
ATOM 2360 N N . LEU A 1 312 ? 28.888 -31.606 -29.095 1.00 40.31 312 LEU A N 1
ATOM 2361 C CA . LEU A 1 312 ? 28.199 -30.463 -29.697 1.00 40.31 312 LEU A CA 1
ATOM 2362 C C . LEU A 1 312 ? 28.667 -30.212 -31.132 1.00 40.31 312 LEU A C 1
ATOM 2364 O O . LEU A 1 312 ? 27.820 -30.055 -32.007 1.00 40.31 312 LEU A O 1
ATOM 2368 N N . SER A 1 313 ? 29.979 -30.239 -31.403 1.00 38.34 313 SER A N 1
ATOM 2369 C CA . SER A 1 313 ? 30.488 -30.113 -32.777 1.00 38.34 313 SER A CA 1
ATOM 2370 C C . SER A 1 313 ? 30.048 -31.288 -33.657 1.00 38.34 313 SER A C 1
ATOM 2372 O O . SER A 1 313 ? 29.665 -31.075 -34.809 1.00 38.34 313 SER A O 1
ATOM 2374 N N . GLN A 1 314 ? 30.005 -32.506 -33.101 1.00 42.62 314 GLN A N 1
ATOM 2375 C CA . GLN A 1 314 ? 29.487 -33.697 -33.784 1.00 42.62 314 GLN A CA 1
ATOM 2376 C C . GLN A 1 314 ? 27.966 -33.667 -34.005 1.00 42.62 314 GLN A C 1
ATOM 2378 O O . GLN A 1 314 ? 27.489 -34.108 -35.047 1.00 42.62 314 GLN A O 1
ATOM 2383 N N . GLN A 1 315 ? 27.181 -33.143 -33.060 1.00 39.59 315 GLN A N 1
ATOM 2384 C CA . GLN A 1 315 ? 25.729 -32.998 -33.211 1.00 39.59 315 GLN A CA 1
ATOM 2385 C C . GLN A 1 315 ? 25.364 -31.898 -34.211 1.00 39.59 315 GLN A C 1
ATOM 2387 O O . GLN A 1 315 ? 24.451 -32.084 -35.012 1.00 39.59 315 GLN A O 1
ATOM 2392 N N . TRP A 1 316 ? 26.105 -30.788 -34.223 1.00 36.19 316 TRP A N 1
ATOM 2393 C CA . TRP A 1 316 ? 25.956 -29.733 -35.226 1.00 36.19 316 TRP A CA 1
ATOM 2394 C C . TRP A 1 316 ? 26.287 -30.220 -36.637 1.00 36.19 316 TRP A C 1
ATOM 2396 O O . TRP A 1 316 ? 25.508 -29.978 -37.556 1.00 36.19 316 TRP A O 1
ATOM 2406 N N . THR A 1 317 ? 27.385 -30.964 -36.814 1.00 39.03 317 THR A N 1
ATOM 2407 C CA . THR A 1 317 ? 27.705 -31.588 -38.110 1.00 39.03 317 THR A CA 1
ATOM 2408 C C . THR A 1 317 ? 26.630 -32.592 -38.511 1.00 39.03 317 THR A C 1
ATOM 2410 O O . THR A 1 317 ? 26.131 -32.519 -39.625 1.00 39.03 317 THR A O 1
ATOM 2413 N N . LYS A 1 318 ? 26.179 -33.463 -37.601 1.00 41.00 318 LYS A N 1
ATOM 2414 C CA . LYS A 1 318 ? 25.136 -34.462 -37.890 1.00 41.00 318 LYS A CA 1
ATOM 2415 C C . LYS A 1 318 ? 23.782 -33.851 -38.276 1.00 41.00 318 LYS A C 1
ATOM 2417 O O . LYS A 1 318 ? 23.101 -34.416 -39.122 1.00 41.00 318 LYS A O 1
ATOM 2422 N N . ASN A 1 319 ? 23.416 -32.704 -37.701 1.00 38.16 319 ASN A N 1
ATOM 2423 C CA . ASN A 1 319 ? 22.191 -31.976 -38.052 1.00 38.16 319 ASN A CA 1
ATOM 2424 C C . ASN A 1 319 ? 22.322 -31.139 -39.340 1.00 38.16 319 ASN A C 1
ATOM 2426 O O . ASN A 1 319 ? 21.304 -30.710 -39.881 1.00 38.16 319 ASN A O 1
ATOM 2430 N N . MET A 1 320 ? 23.543 -30.909 -39.840 1.00 31.94 320 MET A N 1
ATOM 2431 C CA . MET A 1 320 ? 23.803 -30.237 -41.122 1.00 31.94 320 MET A CA 1
ATOM 2432 C C . MET A 1 320 ? 24.110 -31.209 -42.275 1.00 31.94 320 MET A C 1
ATOM 2434 O O . MET A 1 320 ? 23.972 -30.828 -43.439 1.00 31.94 320 MET A O 1
ATOM 2438 N N . THR A 1 321 ? 24.486 -32.461 -41.995 1.00 36.50 321 THR A N 1
ATOM 2439 C CA . THR A 1 321 ? 24.651 -33.498 -43.022 1.00 36.50 321 THR A CA 1
ATOM 2440 C C . THR A 1 321 ? 23.282 -34.043 -43.427 1.00 36.50 321 THR A C 1
ATOM 2442 O O . THR A 1 321 ? 22.654 -34.804 -42.693 1.00 36.50 321 THR A O 1
ATOM 2445 N N . TYR A 1 322 ? 22.812 -33.652 -44.610 1.00 33.25 322 TYR A N 1
ATOM 2446 C CA . TYR A 1 322 ? 21.592 -34.190 -45.216 1.00 33.25 322 TYR A CA 1
ATOM 2447 C C . TYR A 1 322 ? 21.635 -35.731 -45.289 1.00 33.25 322 TYR A C 1
ATOM 2449 O O . TYR A 1 322 ? 22.664 -36.278 -45.699 1.00 33.25 322 TYR A O 1
ATOM 2457 N N . PRO A 1 323 ? 20.537 -36.459 -45.002 1.00 35.12 323 PRO A N 1
ATOM 2458 C CA . PRO A 1 323 ? 20.380 -37.795 -45.551 1.00 35.12 323 PRO A CA 1
ATOM 2459 C C . PRO A 1 323 ? 20.256 -37.656 -47.071 1.00 35.12 323 PRO A C 1
ATOM 2461 O O . PRO A 1 323 ? 19.384 -36.943 -47.572 1.00 35.12 323 PRO A O 1
ATOM 2464 N N . SER A 1 324 ? 21.156 -38.306 -47.807 1.00 33.97 324 SER A N 1
ATOM 2465 C CA . SER A 1 324 ? 21.056 -38.454 -49.257 1.00 33.97 324 SER A CA 1
ATOM 2466 C C . SER A 1 324 ? 19.650 -38.940 -49.621 1.00 33.97 324 SER A C 1
ATOM 2468 O O . SER A 1 324 ? 19.149 -39.892 -49.017 1.00 33.97 324 SER A O 1
ATOM 2470 N N . ALA A 1 325 ? 19.007 -38.269 -50.578 1.00 32.28 325 ALA A N 1
ATOM 2471 C CA . ALA A 1 325 ? 17.708 -38.671 -51.110 1.00 32.28 325 ALA A CA 1
ATOM 2472 C C . ALA A 1 325 ? 17.730 -40.154 -51.547 1.00 32.28 325 ALA A C 1
ATOM 2474 O O . ALA A 1 325 ? 18.768 -40.619 -52.026 1.00 32.28 325 ALA A O 1
ATOM 2475 N N . PRO A 1 326 ? 16.621 -40.905 -51.394 1.00 33.00 326 PRO A N 1
ATOM 2476 C CA . PRO A 1 326 ? 16.572 -42.300 -51.817 1.00 33.00 326 PRO A CA 1
ATOM 2477 C C . PRO A 1 326 ? 16.810 -42.410 -53.330 1.00 33.00 326 PRO A C 1
ATOM 2479 O O . PRO A 1 326 ? 16.251 -41.636 -54.108 1.00 33.00 326 PRO A O 1
ATOM 2482 N N . GLU A 1 327 ? 17.658 -43.365 -53.727 1.00 32.25 327 GLU A N 1
ATOM 2483 C CA . GLU A 1 327 ? 17.963 -43.695 -55.122 1.00 32.25 327 GLU A CA 1
ATOM 2484 C C . GLU A 1 327 ? 16.678 -43.875 -55.940 1.00 32.25 327 GLU A C 1
ATOM 2486 O O . GLU A 1 327 ? 15.806 -44.681 -55.606 1.00 32.25 327 GLU A O 1
ATOM 2491 N N . ALA A 1 328 ? 16.577 -43.121 -57.035 1.00 33.06 328 ALA A N 1
ATOM 2492 C CA . ALA A 1 328 ? 15.549 -43.314 -58.042 1.00 33.06 328 ALA A CA 1
ATOM 2493 C C . ALA A 1 328 ? 15.691 -44.716 -58.659 1.00 33.06 328 ALA A C 1
ATOM 2495 O O . ALA A 1 328 ? 16.742 -45.068 -59.196 1.00 33.06 328 ALA A O 1
ATOM 2496 N N . GLN A 1 329 ? 14.624 -45.515 -58.588 1.00 33.31 329 GLN A N 1
ATOM 2497 C CA . GLN A 1 329 ? 14.517 -46.766 -59.337 1.00 33.31 329 GLN A CA 1
ATOM 2498 C C . GLN A 1 329 ? 14.463 -46.465 -60.846 1.00 33.31 329 GLN A C 1
ATOM 2500 O O . GLN A 1 329 ? 13.786 -45.512 -61.240 1.00 33.31 329 GLN A O 1
ATOM 2505 N N . PRO A 1 330 ? 15.146 -47.249 -61.701 1.00 34.78 330 PRO A N 1
ATOM 2506 C CA . PRO A 1 330 ? 15.171 -46.988 -63.131 1.00 34.78 330 PRO A CA 1
ATOM 2507 C C . PRO A 1 330 ? 13.847 -47.380 -63.797 1.00 34.78 330 PRO A C 1
ATOM 2509 O O . PRO A 1 330 ? 13.178 -48.339 -63.416 1.00 34.78 330 PRO A O 1
ATOM 2512 N N . GLU A 1 331 ? 13.514 -46.589 -64.810 1.00 36.38 331 GLU A N 1
ATOM 2513 C CA . GLU A 1 331 ? 12.285 -46.552 -65.595 1.00 36.38 331 GLU A CA 1
ATOM 2514 C C . GLU A 1 331 ? 11.758 -47.923 -66.057 1.00 36.38 331 GLU A C 1
ATOM 2516 O O . GLU A 1 331 ? 12.424 -48.678 -66.768 1.00 36.38 331 GLU A O 1
ATOM 2521 N N . GLY A 1 332 ? 10.495 -48.192 -65.718 1.00 32.53 332 GLY A N 1
ATOM 2522 C CA . GLY A 1 332 ? 9.663 -49.213 -66.345 1.00 32.53 332 GLY A CA 1
ATOM 2523 C C . GLY A 1 332 ? 8.794 -48.589 -67.435 1.00 32.53 332 GLY A C 1
ATOM 2524 O O . GLY A 1 332 ? 7.866 -47.835 -67.160 1.00 32.53 332 GLY A O 1
ATOM 2525 N N . THR A 1 333 ? 9.103 -48.924 -68.681 1.00 38.50 333 THR A N 1
ATOM 2526 C CA . THR A 1 333 ? 8.344 -48.614 -69.896 1.00 38.50 333 THR A CA 1
ATOM 2527 C C . THR A 1 333 ? 6.904 -49.138 -69.836 1.00 38.50 333 THR A C 1
ATOM 2529 O O . THR A 1 333 ? 6.696 -50.326 -69.609 1.00 38.50 333 THR A O 1
ATOM 2532 N N . SER A 1 334 ? 5.911 -48.284 -70.123 1.00 33.12 334 SER A N 1
ATOM 2533 C CA . SER A 1 334 ? 4.587 -48.624 -70.699 1.00 33.12 334 SER A CA 1
ATOM 2534 C C . SER A 1 334 ? 3.853 -47.327 -71.080 1.00 33.12 334 SER A C 1
ATOM 2536 O O . SER A 1 334 ? 3.512 -46.528 -70.222 1.00 33.12 334 SER A O 1
ATOM 2538 N N . ARG A 1 335 ? 3.826 -46.977 -72.373 1.00 32.06 335 ARG A N 1
ATOM 2539 C CA . ARG A 1 335 ? 2.670 -47.127 -73.287 1.00 32.06 335 ARG A CA 1
ATOM 2540 C C . ARG A 1 335 ? 1.444 -46.260 -72.943 1.00 32.06 335 ARG A C 1
ATOM 2542 O O . ARG A 1 335 ? 0.586 -46.652 -72.170 1.00 32.06 335 ARG A O 1
ATOM 2549 N N . THR A 1 336 ? 1.393 -45.107 -73.614 1.00 35.44 336 THR A N 1
ATOM 2550 C CA . THR A 1 336 ? 0.293 -44.611 -74.471 1.00 35.44 336 THR A CA 1
ATOM 2551 C C . THR A 1 336 ? -1.121 -45.167 -74.241 1.00 35.44 336 THR A C 1
ATOM 2553 O O . THR A 1 336 ? -1.362 -46.318 -74.604 1.00 35.44 336 THR A O 1
ATOM 2556 N N . SER A 1 337 ? -2.063 -44.304 -73.838 1.00 28.95 337 SER A N 1
ATOM 2557 C CA . SER A 1 337 ? -3.421 -44.190 -74.422 1.00 28.95 337 SER A CA 1
ATOM 2558 C C . SER A 1 337 ? -4.284 -43.151 -73.681 1.00 28.95 337 SER A C 1
ATOM 2560 O O . SER A 1 337 ? -4.020 -42.886 -72.514 1.00 28.95 337 SER A O 1
ATOM 2562 N N . SER A 1 338 ? -5.309 -42.661 -74.398 1.00 32.81 338 SER A N 1
ATOM 2563 C CA . SER A 1 338 ? -6.401 -41.709 -74.093 1.00 32.81 338 SER A CA 1
ATOM 2564 C C . SER A 1 338 ? -6.002 -40.232 -73.979 1.00 32.81 338 SER A C 1
ATOM 2566 O O . SER A 1 338 ? -5.399 -39.829 -72.990 1.00 32.81 338 SER A O 1
ATOM 2568 N N . GLU A 1 339 ? -6.119 -39.435 -75.050 1.00 33.09 339 GLU A N 1
ATOM 2569 C CA . GLU A 1 339 ? -7.368 -38.873 -75.628 1.00 33.09 339 GLU A CA 1
ATOM 2570 C C . GLU A 1 339 ? -8.121 -37.998 -74.627 1.00 33.09 339 GLU A C 1
ATOM 2572 O O . GLU A 1 339 ? -8.790 -38.517 -73.742 1.00 33.09 339 GLU A O 1
ATOM 2577 N N . GLU A 1 340 ? -8.059 -36.680 -74.831 1.00 36.09 340 GLU A N 1
ATOM 2578 C CA . GLU A 1 340 ? -9.257 -35.845 -74.764 1.00 36.09 340 GLU A CA 1
ATOM 2579 C C . GLU A 1 340 ? -9.074 -34.596 -75.638 1.00 36.09 340 GLU A C 1
ATOM 2581 O O . GLU A 1 340 ? -8.125 -33.822 -75.495 1.00 36.09 340 GLU A O 1
ATOM 2586 N N . ASP A 1 341 ? -9.986 -34.497 -76.601 1.00 36.19 341 ASP A N 1
ATOM 2587 C CA . ASP A 1 341 ? -10.167 -33.462 -77.606 1.00 36.19 341 ASP A CA 1
ATOM 2588 C C . ASP A 1 341 ? -10.440 -32.079 -77.004 1.00 36.19 341 ASP A C 1
ATOM 2590 O O . ASP A 1 341 ? -11.322 -31.919 -76.159 1.00 36.19 341 ASP A O 1
ATOM 2594 N N . HIS A 1 342 ? -9.796 -31.058 -77.570 1.00 34.12 342 HIS A N 1
ATOM 2595 C CA . HIS A 1 342 ? -10.348 -29.709 -77.693 1.00 34.12 342 HIS A CA 1
ATOM 2596 C C . HIS A 1 342 ? -9.825 -29.082 -78.989 1.00 34.12 342 HIS A C 1
ATOM 2598 O O . HIS A 1 342 ? -8.647 -28.763 -79.110 1.00 34.12 342 HIS A O 1
ATOM 2604 N N . ASP A 1 343 ? -10.711 -28.920 -79.964 1.00 39.09 343 ASP A N 1
ATOM 2605 C CA . ASP A 1 343 ? -11.326 -27.624 -80.275 1.00 39.09 343 ASP A CA 1
ATOM 2606 C C . ASP A 1 343 ? -11.578 -27.465 -81.778 1.00 39.09 343 ASP A C 1
ATOM 2608 O O . ASP A 1 343 ? -10.837 -27.923 -82.648 1.00 39.09 343 ASP A O 1
ATOM 2612 N N . ALA A 1 344 ? -12.705 -26.831 -82.045 1.00 40.09 344 ALA A N 1
ATOM 2613 C CA . ALA A 1 344 ? -13.262 -26.569 -83.341 1.00 40.09 344 ALA A CA 1
ATOM 2614 C C . ALA A 1 344 ? -12.664 -25.302 -83.969 1.00 40.09 344 ALA A C 1
ATOM 2616 O O . ALA A 1 344 ? -12.441 -24.302 -83.293 1.00 40.09 344 ALA A O 1
ATOM 2617 N N . SER A 1 345 ? -12.672 -25.315 -85.303 1.00 46.59 345 SER A N 1
ATOM 2618 C CA . SER A 1 345 ? -12.915 -24.186 -86.217 1.00 46.59 345 SER A CA 1
ATOM 2619 C C . SER A 1 345 ? -11.718 -23.655 -87.015 1.00 46.59 345 SER A C 1
ATOM 2621 O O . SER A 1 345 ? -10.758 -23.130 -86.462 1.00 46.59 345 SER A O 1
ATOM 2623 N N . GLU A 1 346 ? -11.953 -23.713 -88.334 1.00 38.66 346 GLU A N 1
ATOM 2624 C CA . GLU A 1 346 ? -11.275 -23.118 -89.505 1.00 38.66 346 GLU A CA 1
ATOM 2625 C C . GLU A 1 346 ? -10.085 -23.850 -90.140 1.00 38.66 346 GLU A C 1
ATOM 2627 O O . GLU A 1 346 ? -8.974 -23.894 -89.572 1.00 38.66 346 GLU A O 1
#

Radius of gyration: 33.85 Å; chains: 1; bounding box: 64×65×123 Å